Protein AF-0000000078819790 (afdb_homodimer)

Structure (mmCIF, N/CA/C/O backbone):
data_AF-0000000078819790-model_v1
#
loop_
_entity.id
_entity.type
_entity.pdbx_description
1 polymer 'Iron-sulfur flavoprotein'
#
loop_
_atom_site.group_PDB
_atom_site.id
_atom_site.type_symbol
_atom_site.label_atom_id
_atom_site.label_alt_id
_atom_site.label_comp_id
_atom_site.label_asym_id
_atom_site.label_entity_id
_atom_site.label_seq_id
_atom_site.pdbx_PDB_ins_code
_atom_site.Cartn_x
_atom_site.Cartn_y
_atom_site.Cartn_z
_atom_site.occupancy
_atom_site.B_iso_or_equiv
_atom_site.auth_seq_id
_atom_site.auth_comp_id
_atom_site.auth_asym_id
_atom_site.auth_atom_id
_atom_site.pdbx_PDB_model_num
ATOM 1 N N . MET A 1 1 ? 0.566 29.172 11.031 1 96.19 1 MET A N 1
ATOM 2 C CA . MET A 1 1 ? 0.838 27.75 10.906 1 96.19 1 MET A CA 1
ATOM 3 C C . MET A 1 1 ? 0.068 27.141 9.734 1 96.19 1 MET A C 1
ATOM 5 O O . MET A 1 1 ? -0.996 27.641 9.359 1 96.19 1 MET A O 1
ATOM 9 N N . LYS A 1 2 ? 0.633 26.219 9.031 1 98.62 2 LYS A N 1
ATOM 10 C CA . LYS A 1 2 ? 0.005 25.547 7.898 1 98.62 2 LYS A CA 1
ATOM 11 C C . LYS A 1 2 ? -0.179 24.062 8.18 1 98.62 2 LYS A C 1
ATOM 13 O O . LYS A 1 2 ? 0.754 23.375 8.617 1 98.62 2 LYS A O 1
ATOM 18 N N . VAL A 1 3 ? -1.444 23.562 7.953 1 98.88 3 VAL A N 1
ATOM 19 C CA . VAL A 1 3 ? -1.76 22.156 8.125 1 98.88 3 VAL A CA 1
ATOM 20 C C . VAL A 1 3 ? -2.404 21.609 6.855 1 98.88 3 VAL A C 1
ATOM 22 O O . VAL A 1 3 ? -3.357 22.188 6.336 1 98.88 3 VAL A O 1
ATOM 25 N N . ILE A 1 4 ? -1.903 20.516 6.371 1 98.94 4 ILE A N 1
ATOM 26 C CA . ILE A 1 4 ? -2.502 19.938 5.172 1 98.94 4 ILE A CA 1
ATOM 27 C C . ILE A 1 4 ? -3.035 18.547 5.48 1 98.94 4 ILE A C 1
ATOM 29 O O . ILE A 1 4 ? -2.535 17.859 6.383 1 98.94 4 ILE A O 1
ATOM 33 N N . GLY A 1 5 ? -4.074 18.219 4.84 1 98.81 5 GLY A N 1
ATOM 34 C CA . GLY A 1 5 ? -4.598 16.859 4.852 1 98.81 5 GLY A CA 1
ATOM 35 C C . GLY A 1 5 ? -4.27 16.078 3.59 1 98.81 5 GLY A C 1
ATOM 36 O O . GLY A 1 5 ? -4.316 16.625 2.486 1 98.81 5 GLY A O 1
ATOM 37 N N . ILE A 1 6 ? -3.871 14.906 3.719 1 98.88 6 ILE A N 1
ATOM 38 C CA . ILE A 1 6 ? -3.629 13.977 2.621 1 98.88 6 ILE A CA 1
ATOM 39 C C . ILE A 1 6 ? -4.57 12.781 2.74 1 98.88 6 ILE A C 1
ATOM 41 O O . ILE A 1 6 ? -4.438 11.969 3.658 1 98.88 6 ILE A O 1
ATOM 45 N N . VAL A 1 7 ? -5.477 12.672 1.82 1 98.81 7 VAL A N 1
ATOM 46 C CA . VAL A 1 7 ? -6.566 11.703 1.921 1 98.81 7 VAL A CA 1
ATOM 47 C C . VAL A 1 7 ? -6.367 10.594 0.896 1 98.81 7 VAL A C 1
ATOM 49 O O . VAL A 1 7 ? -6.371 10.844 -0.311 1 98.81 7 VAL A O 1
ATOM 52 N N . GLY A 1 8 ? -6.266 9.391 1.421 1 98.56 8 GLY A N 1
ATOM 53 C CA . GLY A 1 8 ? -6.051 8.227 0.572 1 98.56 8 GLY A CA 1
ATOM 54 C C . GLY A 1 8 ? -7.336 7.508 0.211 1 98.56 8 GLY A C 1
ATOM 55 O O . GLY A 1 8 ? -7.312 6.516 -0.521 1 98.56 8 GLY A O 1
ATOM 56 N N . SER A 1 9 ? -8.461 8 0.682 1 98.19 9 SER A N 1
ATOM 57 C CA . SER A 1 9 ? -9.758 7.418 0.333 1 98.19 9 SER A CA 1
ATOM 58 C C . SER A 1 9 ? -10.219 7.883 -1.046 1 98.19 9 SER A C 1
ATOM 60 O O . SER A 1 9 ? -10.133 9.07 -1.365 1 98.19 9 SER A O 1
ATOM 62 N N . PRO A 1 10 ? -10.719 6.961 -1.837 1 97.69 10 PRO A N 1
ATOM 63 C CA . PRO A 1 10 ? -11.289 7.391 -3.117 1 97.69 10 PRO A CA 1
ATOM 64 C C . PRO A 1 10 ? -12.688 7.984 -2.973 1 97.69 10 PRO A C 1
ATOM 66 O O . PRO A 1 10 ? -13.219 8.57 -3.922 1 97.69 10 PRO A O 1
ATOM 69 N N . ARG A 1 11 ? -13.305 7.781 -1.777 1 95.5 11 ARG A N 1
ATOM 70 C CA . ARG A 1 11 ? -14.641 8.32 -1.538 1 95.5 11 ARG A CA 1
ATOM 71 C C . ARG A 1 11 ? -14.57 9.766 -1.044 1 95.5 11 ARG A C 1
ATOM 73 O O . ARG A 1 11 ? -14.203 10.016 0.106 1 95.5 11 ARG A O 1
ATOM 80 N N . LYS A 1 12 ? -14.883 10.758 -1.849 1 87.31 12 LYS A N 1
ATOM 81 C CA . LYS A 1 12 ? -14.742 12.18 -1.525 1 87.31 12 LYS A CA 1
ATOM 82 C C . LYS A 1 12 ? -15.539 12.539 -0.274 1 87.31 12 LYS A C 1
ATOM 84 O O . LYS A 1 12 ? -15.086 13.328 0.555 1 87.31 12 LYS A O 1
ATOM 89 N N . ASN A 1 13 ? -16.688 11.961 -0.145 1 90.25 13 ASN A N 1
ATOM 90 C CA . ASN A 1 13 ? -17.5 12.234 1.033 1 90.25 13 ASN A CA 1
ATOM 91 C C . ASN A 1 13 ? -17.562 11.031 1.969 1 90.25 13 ASN A C 1
ATOM 93 O O . ASN A 1 13 ? -18.594 10.773 2.596 1 90.25 13 ASN A O 1
ATOM 97 N N . GLY A 1 14 ? -16.422 10.352 1.993 1 96.75 14 GLY A N 1
ATOM 98 C CA . GLY A 1 14 ? -16.359 9.148 2.807 1 96.75 14 GLY A CA 1
ATOM 99 C C . GLY A 1 14 ? -16 9.422 4.254 1 96.75 14 GLY A C 1
ATOM 100 O O . GLY A 1 14 ? -15.719 10.57 4.621 1 96.75 14 GLY A O 1
ATOM 101 N N . ASN A 1 15 ? -16.031 8.414 5.055 1 98.56 15 ASN A N 1
ATOM 102 C CA . ASN A 1 15 ? -15.805 8.5 6.492 1 98.56 15 ASN A CA 1
ATOM 103 C C . ASN A 1 15 ? -14.406 9.023 6.812 1 98.56 15 ASN A C 1
ATOM 105 O O . ASN A 1 15 ? -14.25 9.852 7.707 1 98.56 15 ASN A O 1
ATOM 109 N N . THR A 1 16 ? -13.43 8.594 6.066 1 98.62 16 THR A N 1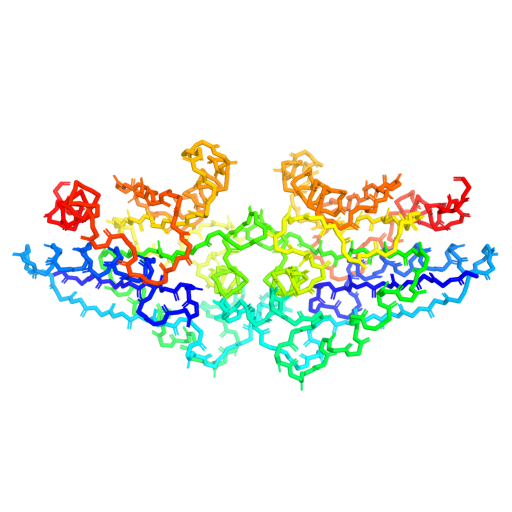
ATOM 110 C CA . THR A 1 16 ? -12.047 9.008 6.293 1 98.62 16 THR A CA 1
ATOM 111 C C . THR A 1 16 ? -11.883 10.508 6.055 1 98.62 16 THR A C 1
ATOM 113 O O . THR A 1 16 ? -11.344 11.219 6.902 1 98.62 16 THR A O 1
ATOM 116 N N . ASN A 1 17 ? -12.383 10.961 4.93 1 98.31 17 ASN A N 1
ATOM 117 C CA . ASN A 1 17 ? -12.266 12.383 4.617 1 98.31 17 ASN A CA 1
ATOM 118 C C . ASN A 1 17 ? -13.008 13.242 5.633 1 98.31 17 ASN A C 1
ATOM 120 O O . ASN A 1 17 ? -12.547 14.328 6 1 98.31 17 ASN A O 1
ATOM 124 N N . ILE A 1 18 ? -14.141 12.805 6.082 1 98.75 18 ILE A N 1
ATOM 125 C CA . ILE A 1 18 ? -14.93 13.547 7.066 1 98.75 18 ILE A CA 1
ATOM 126 C C . ILE A 1 18 ? -14.102 13.742 8.336 1 98.75 18 ILE A C 1
ATOM 128 O O . ILE A 1 18 ? -14.07 14.844 8.891 1 98.75 18 ILE A O 1
ATOM 132 N N . LEU A 1 19 ? -13.422 12.734 8.758 1 98.88 19 LEU A N 1
ATOM 133 C CA . LEU A 1 19 ? -12.594 12.836 9.953 1 98.88 19 LEU A CA 1
ATOM 134 C C . LEU A 1 19 ? -11.391 13.734 9.703 1 98.88 19 LEU A C 1
ATOM 136 O O . LEU A 1 19 ? -11.016 14.531 10.562 1 98.88 19 LEU A O 1
ATOM 140 N N . VAL A 1 20 ? -10.75 13.586 8.539 1 98.88 20 VAL A N 1
ATOM 141 C CA . VAL A 1 20 ? -9.641 14.477 8.188 1 98.88 20 VAL A CA 1
ATOM 142 C C . VAL A 1 20 ? -10.109 15.93 8.234 1 98.88 20 VAL A C 1
ATOM 144 O O . VAL A 1 20 ? -9.438 16.781 8.805 1 98.88 20 VAL A O 1
ATOM 147 N N . GLN A 1 21 ? -11.266 16.156 7.707 1 98.62 21 GLN A N 1
ATOM 148 C CA . GLN A 1 21 ? -11.82 17.516 7.684 1 98.62 21 GLN A CA 1
ATOM 149 C C . GLN A 1 21 ? -12.062 18.031 9.094 1 98.62 21 GLN A C 1
ATOM 151 O O . GLN A 1 21 ? -11.875 19.219 9.367 1 98.62 21 GLN A O 1
ATOM 156 N N . GLN A 1 22 ? -12.516 17.172 9.984 1 98.81 22 GLN A N 1
ATOM 157 C CA . GLN A 1 22 ? -12.711 17.594 11.367 1 98.81 22 GLN A CA 1
ATOM 158 C C . GLN A 1 22 ? -11.398 18.062 12 1 98.81 22 GLN A C 1
ATOM 160 O O . GLN A 1 22 ? -11.359 19.078 12.68 1 98.81 22 GLN A O 1
ATOM 165 N N . VAL A 1 23 ? -10.312 17.297 11.781 1 98.94 23 VAL A N 1
ATOM 166 C CA . VAL A 1 23 ? -9.008 17.703 12.305 1 98.94 23 VAL A CA 1
ATOM 167 C C . VAL A 1 23 ? -8.609 19.062 11.719 1 98.94 23 VAL A C 1
ATOM 169 O O . VAL A 1 23 ? -8.172 19.953 12.445 1 98.94 23 VAL A O 1
ATOM 172 N N . LEU A 1 24 ? -8.773 19.219 10.391 1 98.88 24 LEU A N 1
ATOM 173 C CA . LEU A 1 24 ? -8.391 20.453 9.719 1 98.88 24 LEU A CA 1
ATOM 174 C C . LEU A 1 24 ? -9.234 21.625 10.219 1 98.88 24 LEU A C 1
ATOM 176 O O . LEU A 1 24 ? -8.727 22.734 10.367 1 98.88 24 LEU A O 1
ATOM 180 N N . GLU A 1 25 ? -10.469 21.344 10.445 1 98.81 25 GLU A N 1
ATOM 181 C CA . GLU A 1 25 ? -11.328 22.391 10.992 1 98.81 25 GLU A CA 1
ATOM 182 C C . GLU A 1 25 ? -10.859 22.812 12.383 1 98.81 25 GLU A C 1
ATOM 184 O O . GLU A 1 25 ? -10.844 24.016 12.695 1 98.81 25 GLU A O 1
ATOM 189 N N . GLY A 1 26 ? -10.57 21.828 13.227 1 98.88 26 GLY A N 1
ATOM 190 C CA . GLY A 1 26 ? -9.984 22.172 14.516 1 98.88 26 GLY A CA 1
ATOM 191 C C . GLY A 1 26 ? -8.711 22.984 14.406 1 98.88 26 GLY A C 1
ATOM 192 O O . GLY A 1 26 ? -8.539 23.969 15.125 1 98.88 26 GLY A O 1
ATOM 193 N N . ALA A 1 27 ? -7.82 22.578 13.5 1 98.88 27 ALA A N 1
ATOM 194 C CA . ALA A 1 27 ? -6.578 23.312 13.281 1 98.88 27 ALA A CA 1
ATOM 195 C C . ALA A 1 27 ? -6.863 24.75 12.812 1 98.88 27 ALA A C 1
ATOM 197 O O . ALA A 1 27 ? -6.207 25.688 13.258 1 98.88 27 ALA A O 1
ATOM 198 N N . ALA A 1 28 ? -7.824 24.859 11.953 1 98.81 28 ALA A N 1
ATOM 199 C CA . ALA A 1 28 ? -8.211 26.172 11.453 1 98.81 28 ALA A CA 1
ATOM 200 C C . ALA A 1 28 ? -8.734 27.047 12.586 1 98.81 28 ALA A C 1
ATOM 202 O O . ALA A 1 28 ? -8.414 28.234 12.656 1 98.81 28 ALA A O 1
ATOM 203 N N . GLU A 1 29 ? -9.539 26.453 13.391 1 98.56 29 GLU A N 1
ATOM 204 C CA . GLU A 1 29 ? -10.062 27.188 14.539 1 98.56 29 GLU A CA 1
ATOM 205 C C . GLU A 1 29 ? -8.93 27.672 15.445 1 98.56 29 GLU A C 1
ATOM 207 O O . GLU A 1 29 ? -9.055 28.719 16.094 1 98.56 29 GLU A O 1
ATOM 212 N N . ALA A 1 30 ? -7.875 26.969 15.461 1 98.44 30 ALA A N 1
ATOM 213 C CA . ALA A 1 30 ? -6.719 27.328 16.266 1 98.44 30 ALA A CA 1
ATOM 214 C C . ALA A 1 30 ? -5.82 28.328 15.531 1 98.44 30 ALA A C 1
ATOM 216 O O . ALA A 1 30 ? -4.766 28.703 16.031 1 98.44 30 ALA A O 1
ATOM 217 N N . GLY A 1 31 ? -6.176 28.625 14.297 1 98.38 31 GLY A N 1
ATOM 218 C CA . GLY A 1 31 ? -5.492 29.719 13.617 1 98.38 31 GLY A CA 1
ATOM 219 C C . GLY A 1 31 ? -4.645 29.25 12.445 1 98.38 31 GLY A C 1
ATOM 220 O O . GLY A 1 31 ? -3.943 30.047 11.828 1 98.38 31 GLY A O 1
ATOM 221 N N . ALA A 1 32 ? -4.691 27.984 12.086 1 98.69 32 ALA A N 1
ATOM 222 C CA . ALA A 1 32 ? -3.861 27.453 11.008 1 98.69 32 ALA A CA 1
ATOM 223 C C . ALA A 1 32 ? -4.535 27.656 9.648 1 98.69 32 ALA A C 1
ATOM 225 O O . ALA A 1 32 ? -5.762 27.594 9.547 1 98.69 32 ALA A O 1
ATOM 226 N N . GLU A 1 33 ? -3.799 27.922 8.625 1 98.75 33 GLU A N 1
ATOM 227 C CA . GLU A 1 33 ? -4.254 27.719 7.254 1 98.75 33 GLU A CA 1
ATOM 228 C C . GLU A 1 33 ? -4.277 26.25 6.883 1 98.75 33 GLU A C 1
ATOM 230 O O . GLU A 1 33 ? -3.357 25.5 7.23 1 98.75 33 GLU A O 1
ATOM 235 N N . THR A 1 34 ? -5.32 25.859 6.227 1 98.81 34 THR A N 1
ATOM 236 C CA . THR A 1 34 ? -5.438 24.438 5.949 1 98.81 34 THR A CA 1
ATOM 237 C C . THR A 1 34 ? -5.684 24.188 4.465 1 98.81 34 THR A C 1
ATOM 239 O O . THR A 1 34 ? -6.188 25.062 3.762 1 98.81 34 THR A O 1
ATOM 242 N N . ARG A 1 35 ? -5.301 23.016 3.953 1 98.31 35 ARG A N 1
ATOM 243 C CA . ARG A 1 35 ? -5.543 22.562 2.588 1 98.31 35 ARG A CA 1
ATOM 244 C C . ARG A 1 35 ? -5.605 21.047 2.525 1 98.31 35 ARG A C 1
ATOM 246 O O . ARG A 1 35 ? -4.84 20.359 3.201 1 98.31 35 ARG A O 1
ATOM 253 N N . ASN A 1 36 ? -6.488 20.594 1.669 1 97 36 ASN A N 1
ATOM 254 C CA . ASN A 1 36 ? -6.652 19.156 1.497 1 97 36 ASN A CA 1
ATOM 255 C C . ASN A 1 36 ? -6.129 18.688 0.141 1 97 36 ASN A C 1
ATOM 257 O O . ASN A 1 36 ? -6.324 19.375 -0.87 1 97 36 ASN A O 1
ATOM 261 N N . PHE A 1 37 ? -5.516 17.547 0.157 1 98.44 37 PHE A N 1
ATOM 262 C CA . PHE A 1 37 ? -5.121 16.844 -1.059 1 98.44 37 PHE A CA 1
ATOM 263 C C . PHE A 1 37 ? -5.785 15.477 -1.134 1 98.44 37 PHE A C 1
ATOM 265 O O . PHE A 1 37 ? -5.723 14.695 -0.181 1 98.44 37 PHE A O 1
ATOM 272 N N . PHE A 1 38 ? -6.438 15.227 -2.225 1 98.56 38 PHE A N 1
ATOM 273 C CA . PHE A 1 38 ? -7.074 13.938 -2.469 1 98.56 38 PHE A CA 1
ATOM 274 C C . PHE A 1 38 ? -6.254 13.109 -3.449 1 98.56 38 PHE A C 1
ATOM 276 O O . PHE A 1 38 ? -6.258 13.375 -4.652 1 98.56 38 PHE A O 1
ATOM 283 N N . LEU A 1 39 ? -5.641 12.07 -2.951 1 98.62 39 LEU A N 1
ATOM 284 C CA . LEU A 1 39 ? -4.691 11.297 -3.746 1 98.62 39 LEU A CA 1
ATOM 285 C C . LEU A 1 39 ? -5.379 10.672 -4.953 1 98.62 39 LEU A C 1
ATOM 287 O O . LEU A 1 39 ? -4.801 10.617 -6.043 1 98.62 39 LEU A O 1
ATOM 291 N N . ASN A 1 40 ? -6.59 10.242 -4.77 1 98.44 40 ASN A N 1
ATOM 292 C CA . ASN A 1 40 ? -7.297 9.531 -5.832 1 98.44 40 ASN A CA 1
ATOM 293 C C . ASN A 1 40 ? -7.598 10.453 -7.012 1 98.44 40 ASN A C 1
ATOM 295 O O . ASN A 1 40 ? -7.895 9.984 -8.109 1 98.44 40 ASN A O 1
ATOM 299 N N . GLU A 1 41 ? -7.566 11.773 -6.82 1 97.88 41 GLU A N 1
ATOM 300 C CA . GLU A 1 41 ? -7.875 12.742 -7.863 1 97.88 41 GLU A CA 1
ATOM 301 C C . GLU A 1 41 ? -6.605 13.25 -8.539 1 97.88 41 GLU A C 1
ATOM 303 O O . GLU A 1 41 ? -6.672 14.008 -9.508 1 97.88 41 GLU A O 1
ATOM 308 N N . MET A 1 42 ? -5.504 12.82 -8.039 1 97.94 42 MET A N 1
ATOM 309 C CA . MET A 1 42 ? -4.215 13.281 -8.547 1 97.94 42 MET A CA 1
ATOM 310 C C . MET A 1 42 ? -3.664 12.305 -9.586 1 97.94 42 MET A C 1
ATOM 312 O O . MET A 1 42 ? -3.967 11.109 -9.547 1 97.94 42 MET A O 1
ATOM 316 N N . ASP A 1 43 ? -2.938 12.875 -10.484 1 97.56 43 ASP A N 1
ATOM 317 C CA . ASP A 1 43 ? -2.223 12.055 -11.461 1 97.56 43 ASP A CA 1
ATOM 318 C C . ASP A 1 43 ? -0.768 11.852 -11.039 1 97.56 43 ASP A C 1
ATOM 320 O O . ASP A 1 43 ? 0.04 12.781 -11.102 1 97.56 43 ASP A O 1
ATOM 324 N N . TYR A 1 44 ? -0.409 10.617 -10.648 1 98 44 TYR A N 1
ATOM 325 C CA . TYR A 1 44 ? 0.948 10.312 -10.211 1 98 44 TYR A CA 1
ATOM 326 C C . TYR A 1 44 ? 1.244 8.828 -10.344 1 98 44 TYR A C 1
ATOM 328 O O . TYR A 1 44 ? 0.33 8 -10.305 1 98 44 TYR A O 1
ATOM 336 N N . LYS A 1 45 ? 2.445 8.445 -10.531 1 96.94 45 LYS A N 1
ATOM 337 C CA . LYS A 1 45 ? 2.92 7.066 -10.594 1 96.94 45 LYS A CA 1
ATOM 338 C C . LYS A 1 45 ? 3.586 6.652 -9.289 1 96.94 45 LYS A C 1
ATOM 340 O O . LYS A 1 45 ? 3.979 7.508 -8.492 1 96.94 45 LYS A O 1
ATOM 345 N N . GLY A 1 46 ? 3.627 5.359 -9.039 1 97.69 46 GLY A N 1
ATOM 346 C CA . GLY A 1 46 ? 4.379 4.859 -7.902 1 97.69 46 GLY A CA 1
ATOM 347 C C . GLY A 1 46 ? 5.875 5.051 -8.047 1 97.69 46 GLY A C 1
ATOM 348 O O . GLY A 1 46 ? 6.363 5.406 -9.117 1 97.69 46 GLY A O 1
ATOM 349 N N . CYS A 1 47 ? 6.551 4.863 -7.012 1 98.25 47 CYS A N 1
ATOM 350 C CA . CYS A 1 47 ? 8.008 4.93 -7.023 1 98.25 47 CYS A CA 1
ATOM 351 C C . CYS A 1 47 ? 8.594 3.982 -8.07 1 98.25 47 CYS A C 1
ATOM 353 O O . CYS A 1 47 ? 8.141 2.844 -8.195 1 98.25 47 CYS A O 1
ATOM 355 N N . GLN A 1 48 ? 9.617 4.484 -8.766 1 97.75 48 GLN A N 1
ATOM 356 C CA . GLN A 1 48 ? 10.188 3.713 -9.867 1 97.75 48 GLN A CA 1
ATOM 357 C C . GLN A 1 48 ? 11.492 3.037 -9.445 1 97.75 48 GLN A C 1
ATOM 359 O O . GLN A 1 48 ? 12.164 2.418 -10.266 1 97.75 48 GLN A O 1
ATOM 364 N N . GLY A 1 49 ? 11.859 3.195 -8.172 1 96.25 49 GLY A N 1
ATOM 365 C CA . GLY A 1 49 ? 13.031 2.539 -7.629 1 96.25 49 GLY A CA 1
ATOM 366 C C . GLY A 1 49 ? 14.32 2.943 -8.32 1 96.25 49 GLY A C 1
ATOM 367 O O . GLY A 1 49 ? 15.266 2.154 -8.398 1 96.25 49 GLY A O 1
ATOM 368 N N . CYS A 1 50 ? 14.445 4.168 -8.852 1 95.69 50 CYS A N 1
ATOM 369 C CA . CYS A 1 50 ? 15.578 4.562 -9.68 1 95.69 50 CYS A CA 1
ATOM 370 C C . CYS A 1 50 ? 16.672 5.207 -8.844 1 95.69 50 CYS A C 1
ATOM 372 O O . CYS A 1 50 ? 17.781 5.43 -9.328 1 95.69 50 CYS A O 1
ATOM 374 N N . ASN A 1 51 ? 16.375 5.633 -7.672 1 95.31 51 ASN A N 1
ATOM 375 C CA . ASN A 1 51 ? 17.297 6.203 -6.695 1 95.31 51 ASN A CA 1
ATOM 376 C C . ASN A 1 51 ? 17.812 7.57 -7.141 1 95.31 51 ASN A C 1
ATOM 378 O O . ASN A 1 51 ? 18.812 8.07 -6.609 1 95.31 51 ASN A O 1
ATOM 382 N N . TYR A 1 52 ? 17.203 8.141 -8.156 1 97.25 52 TYR A N 1
ATOM 383 C CA . TYR A 1 52 ? 17.562 9.5 -8.562 1 97.25 52 TYR A CA 1
ATOM 384 C C . TYR A 1 52 ? 17.594 10.43 -7.355 1 97.25 52 TYR A C 1
ATOM 386 O O . TYR A 1 52 ? 18.516 11.242 -7.223 1 97.25 52 TYR A O 1
ATOM 394 N N . CYS A 1 53 ? 16.719 10.242 -6.434 1 97.06 53 CYS A N 1
ATOM 395 C CA . CYS A 1 53 ? 16.516 11.148 -5.305 1 97.06 53 CYS A CA 1
ATOM 396 C C . CYS A 1 53 ? 17.609 10.953 -4.258 1 97.06 53 CYS A C 1
ATOM 398 O O . CYS A 1 53 ? 17.688 11.711 -3.289 1 97.06 53 CYS A O 1
ATOM 400 N N . LYS A 1 54 ? 18.391 9.945 -4.414 1 95.88 54 LYS A N 1
ATOM 401 C CA . LYS A 1 54 ? 19.516 9.758 -3.504 1 95.88 54 LYS A CA 1
ATOM 402 C C . LYS A 1 54 ? 20.719 10.602 -3.939 1 95.88 54 LYS A C 1
ATOM 404 O O . LYS A 1 54 ? 21.578 10.938 -3.123 1 95.88 54 LYS A O 1
ATOM 409 N N . ALA A 1 55 ? 20.75 10.93 -5.195 1 95.62 55 ALA A N 1
ATOM 410 C CA . ALA A 1 55 ? 21.812 11.781 -5.73 1 95.62 55 ALA A CA 1
ATOM 411 C C . ALA A 1 55 ? 21.312 13.203 -5.945 1 95.62 55 ALA A C 1
ATOM 413 O O . ALA A 1 55 ? 22.109 14.117 -6.152 1 95.62 55 ALA A O 1
ATOM 414 N N . ASN A 1 56 ? 19.953 13.297 -5.934 1 95 56 ASN A N 1
ATOM 415 C CA . ASN A 1 56 ? 19.297 14.586 -6.09 1 95 56 ASN A CA 1
ATOM 416 C C . ASN A 1 56 ? 18.266 14.82 -4.984 1 95 56 ASN A C 1
ATOM 418 O O . ASN A 1 56 ? 17.672 13.875 -4.461 1 95 56 ASN A O 1
ATOM 422 N N . ASP A 1 57 ? 18.016 15.984 -4.586 1 91.75 57 ASP A N 1
ATOM 423 C CA . ASP A 1 57 ? 17.172 16.266 -3.418 1 91.75 57 ASP A CA 1
ATOM 424 C C . ASP A 1 57 ? 15.703 16.312 -3.795 1 91.75 57 ASP A C 1
ATOM 426 O O . ASP A 1 57 ? 14.922 17.031 -3.168 1 91.75 57 ASP A O 1
ATOM 430 N N . LYS A 1 58 ? 15.398 15.609 -4.914 1 94.44 58 LYS A N 1
ATOM 431 C CA . LYS A 1 58 ? 14.008 15.523 -5.34 1 94.44 58 LYS A CA 1
ATOM 432 C C . LYS A 1 58 ? 13.758 14.281 -6.188 1 94.44 58 LYS A C 1
ATOM 434 O O . LYS A 1 58 ? 14.703 13.672 -6.691 1 94.44 58 LYS A O 1
ATOM 439 N N . CYS A 1 59 ? 12.531 13.922 -6.297 1 97.38 59 CYS A N 1
ATOM 440 C CA . CYS A 1 59 ? 12.148 12.836 -7.191 1 97.38 59 CYS A CA 1
ATOM 441 C C . CYS A 1 59 ? 12.312 13.242 -8.648 1 97.38 59 CYS A C 1
ATOM 443 O O . CYS A 1 59 ? 12.078 14.398 -9.008 1 97.38 59 CYS A O 1
ATOM 445 N N . LYS A 1 60 ? 12.648 12.281 -9.477 1 96.75 60 LYS A N 1
ATOM 446 C CA . LYS A 1 60 ? 12.812 12.516 -10.906 1 96.75 60 LYS A CA 1
ATOM 447 C C . LYS A 1 60 ? 11.469 12.781 -11.578 1 96.75 60 LYS A C 1
ATOM 449 O O . LYS A 1 60 ? 11.398 13.539 -12.547 1 96.75 60 LYS A O 1
ATOM 454 N N . LEU A 1 61 ? 10.422 12.125 -11.047 1 97.62 61 LEU A N 1
ATOM 455 C CA . LEU A 1 61 ? 9.094 12.242 -11.648 1 97.62 61 LEU A CA 1
ATOM 456 C C . LEU A 1 61 ? 8.5 13.617 -11.391 1 97.62 61 LEU A C 1
ATOM 458 O O . LEU A 1 61 ? 8.57 14.133 -10.273 1 97.62 61 LEU A O 1
ATOM 462 N N . GLU A 1 62 ? 7.98 14.188 -12.422 1 96.5 62 GLU A N 1
ATOM 463 C CA . GLU A 1 62 ? 7.32 15.484 -12.336 1 96.5 62 GLU A CA 1
ATOM 464 C C . GLU A 1 62 ? 5.809 15.352 -12.516 1 96.5 62 GLU A C 1
ATOM 466 O O . GLU A 1 62 ? 5.262 15.773 -13.531 1 96.5 62 GLU A O 1
ATOM 471 N N . ASP A 1 63 ? 5.168 14.812 -11.594 1 98.06 63 ASP A N 1
ATOM 472 C CA . ASP A 1 63 ? 3.715 14.656 -11.609 1 98.06 63 ASP A CA 1
ATOM 473 C C . ASP A 1 63 ? 3.061 15.422 -10.469 1 98.06 63 ASP A C 1
ATOM 475 O O . ASP A 1 63 ? 3.682 16.312 -9.875 1 98.06 63 ASP A O 1
ATOM 479 N N . ASP A 1 64 ? 1.819 15.172 -10.148 1 98.44 64 ASP A N 1
ATOM 480 C CA . ASP A 1 64 ? 1.04 15.984 -9.219 1 98.44 64 ASP A CA 1
ATOM 481 C C . ASP A 1 64 ? 1.615 15.906 -7.805 1 98.44 64 ASP A C 1
ATOM 483 O O . ASP A 1 64 ? 1.319 16.75 -6.961 1 98.44 64 ASP A O 1
ATOM 487 N N . LEU A 1 65 ? 2.455 14.938 -7.523 1 98.56 65 LEU A N 1
ATOM 488 C CA . LEU A 1 65 ? 3.002 14.812 -6.18 1 98.56 65 LEU A CA 1
ATOM 489 C C . LEU A 1 65 ? 4.062 15.883 -5.926 1 98.56 65 LEU A C 1
ATOM 491 O O . LEU A 1 65 ? 4.406 16.156 -4.773 1 98.56 65 LEU A O 1
ATOM 495 N N . ALA A 1 66 ? 4.629 16.422 -7.02 1 97.56 66 ALA A N 1
ATOM 496 C CA . ALA A 1 66 ? 5.629 17.469 -6.848 1 97.56 66 ALA A CA 1
ATOM 497 C C . ALA A 1 66 ? 5.078 18.625 -6.016 1 97.56 66 ALA A C 1
ATOM 499 O O . ALA A 1 66 ? 5.699 19.047 -5.035 1 97.56 66 ALA A O 1
ATOM 500 N N . GLU A 1 67 ? 3.92 19.031 -6.414 1 97.81 67 GLU A N 1
ATOM 501 C CA . GLU A 1 67 ? 3.289 20.094 -5.652 1 97.81 67 GLU A CA 1
ATOM 502 C C . GLU A 1 67 ? 2.975 19.656 -4.227 1 97.81 67 GLU A C 1
ATOM 504 O O . GLU A 1 67 ? 3.158 20.406 -3.275 1 97.81 67 GLU A O 1
ATOM 509 N N . LEU A 1 68 ? 2.455 18.5 -4.07 1 98.56 68 LEU A N 1
ATOM 510 C CA . LEU A 1 68 ? 2.123 18 -2.744 1 98.56 68 LEU A CA 1
ATOM 511 C C . LEU A 1 68 ? 3.363 17.938 -1.857 1 98.56 68 LEU A C 1
ATOM 513 O O . LEU A 1 68 ? 3.299 18.266 -0.671 1 98.56 68 LEU A O 1
ATOM 517 N N . PHE A 1 69 ? 4.48 17.531 -2.408 1 98.25 69 PHE A N 1
ATOM 518 C CA . PHE A 1 69 ? 5.711 17.469 -1.631 1 98.25 69 PHE A CA 1
ATOM 519 C C . PHE A 1 69 ? 6.148 18.859 -1.196 1 98.25 69 PHE A C 1
ATOM 521 O O . PHE A 1 69 ? 6.59 19.047 -0.061 1 98.25 69 PHE A O 1
ATOM 528 N N . ASP A 1 70 ? 6.012 19.844 -2.104 1 97.94 70 ASP A N 1
ATOM 529 C CA . ASP A 1 70 ? 6.316 21.219 -1.728 1 97.94 70 ASP A CA 1
ATOM 530 C C . ASP A 1 70 ? 5.449 21.672 -0.552 1 97.94 70 ASP A C 1
ATOM 532 O O . ASP A 1 70 ? 5.953 22.266 0.403 1 97.94 70 ASP A O 1
ATOM 536 N N . GLU A 1 71 ? 4.191 21.328 -0.618 1 98.5 71 GLU A N 1
ATOM 537 C CA . GLU A 1 71 ? 3.26 21.719 0.439 1 98.5 71 GLU A CA 1
ATOM 538 C C . GLU A 1 71 ? 3.562 20.969 1.736 1 98.5 71 GLU A C 1
ATOM 540 O O . GLU A 1 71 ? 3.479 21.547 2.822 1 98.5 71 GLU A O 1
ATOM 545 N N . LEU A 1 72 ? 3.898 19.75 1.625 1 98.56 72 LEU A N 1
ATOM 546 C CA . LEU A 1 72 ? 4.246 18.938 2.791 1 98.56 72 LEU A CA 1
ATOM 547 C C . LEU A 1 72 ? 5.477 19.5 3.496 1 98.56 72 LEU A C 1
ATOM 549 O O . LEU A 1 72 ? 5.484 19.641 4.723 1 98.56 72 LEU A O 1
ATOM 553 N N . LEU A 1 73 ? 6.438 19.875 2.711 1 98.06 73 LEU A N 1
ATOM 554 C CA . LEU A 1 73 ? 7.672 20.422 3.27 1 98.06 73 LEU A CA 1
ATOM 555 C C . LEU A 1 73 ? 7.418 21.781 3.918 1 98.06 73 LEU A C 1
ATOM 557 O O . LEU A 1 73 ? 8.07 22.125 4.91 1 98.06 73 LEU A O 1
ATOM 561 N N . ALA A 1 74 ? 6.469 22.5 3.402 1 98.31 74 ALA A N 1
ATOM 562 C CA . ALA A 1 74 ? 6.176 23.844 3.898 1 98.31 74 ALA A CA 1
ATOM 563 C C . ALA A 1 74 ? 5.23 23.797 5.094 1 98.31 74 ALA A C 1
ATOM 565 O O . ALA A 1 74 ? 5.133 24.75 5.859 1 98.31 74 ALA A O 1
ATOM 566 N N . ALA A 1 75 ? 4.496 22.734 5.281 1 98.75 75 ALA A N 1
ATOM 567 C CA . ALA A 1 75 ? 3.477 22.625 6.324 1 98.75 75 ALA A CA 1
ATOM 568 C C . ALA A 1 75 ? 4.113 22.422 7.695 1 98.75 75 ALA A C 1
ATOM 570 O O . ALA A 1 75 ? 5.23 21.922 7.801 1 98.75 75 ALA A O 1
ATOM 571 N N . ASP A 1 76 ? 3.365 22.844 8.727 1 98.75 76 ASP A N 1
ATOM 572 C CA . ASP A 1 76 ? 3.746 22.609 10.117 1 98.75 76 ASP A CA 1
ATOM 573 C C . ASP A 1 76 ? 3.096 21.328 10.648 1 98.75 76 ASP A C 1
ATOM 575 O O . ASP A 1 76 ? 3.619 20.703 11.57 1 98.75 76 ASP A O 1
ATOM 579 N N . GLY A 1 77 ? 1.969 21 10.125 1 98.81 77 GLY A N 1
ATOM 580 C CA . GLY A 1 77 ? 1.228 19.797 10.477 1 98.81 77 GLY A CA 1
ATOM 581 C C . GLY A 1 77 ? 0.673 19.062 9.266 1 98.81 77 GLY A C 1
ATOM 582 O O . GLY A 1 77 ? 0.337 19.688 8.258 1 98.81 77 GLY A O 1
ATOM 583 N N . VAL A 1 78 ? 0.591 17.812 9.383 1 98.94 78 VAL A N 1
ATOM 584 C CA . VAL A 1 78 ? 0.051 16.984 8.305 1 98.94 78 VAL A CA 1
ATOM 585 C C . VAL A 1 78 ? -0.919 15.961 8.883 1 98.94 78 VAL A C 1
ATOM 587 O O . VAL A 1 78 ? -0.616 15.305 9.875 1 98.94 78 VAL A O 1
ATOM 590 N N . VAL A 1 79 ? -2.072 15.844 8.32 1 98.94 79 VAL A N 1
ATOM 591 C CA . VAL A 1 79 ? -3.041 14.797 8.633 1 98.94 79 VAL A CA 1
ATOM 592 C C . VAL A 1 79 ? -3.059 13.758 7.52 1 98.94 79 VAL A C 1
ATOM 594 O O . VAL A 1 79 ? -3.354 14.078 6.367 1 98.94 79 VAL A O 1
ATOM 597 N N . PHE A 1 80 ? -2.701 12.562 7.828 1 98.88 80 PHE A N 1
ATOM 598 C CA . PHE A 1 80 ? -2.766 11.438 6.902 1 98.88 80 PHE A CA 1
ATOM 599 C C . PHE A 1 80 ? -4.031 10.617 7.133 1 98.88 80 PHE A C 1
ATOM 601 O O . PHE A 1 80 ? -4.246 10.102 8.227 1 98.88 80 PHE A O 1
ATOM 608 N N . GLY A 1 81 ? -4.855 10.539 6.148 1 98.75 81 GLY A N 1
ATOM 609 C CA . GLY A 1 81 ? -6.09 9.781 6.281 1 98.75 81 GLY A CA 1
ATOM 610 C C . GLY A 1 81 ? -6.234 8.688 5.234 1 98.75 81 GLY A C 1
ATOM 611 O O . GLY A 1 81 ? -6.18 8.961 4.035 1 98.75 81 GLY A O 1
ATOM 612 N N . SER A 1 82 ? -6.469 7.508 5.676 1 98.69 82 SER A N 1
ATOM 613 C CA . SER A 1 82 ? -6.715 6.395 4.766 1 98.69 82 SER A CA 1
ATOM 614 C C . SER A 1 82 ? -7.656 5.367 5.391 1 98.69 82 SER A C 1
ATOM 616 O O . SER A 1 82 ? -7.539 5.055 6.574 1 98.69 82 SER A O 1
ATOM 618 N N . PRO A 1 83 ? -8.641 4.848 4.637 1 98.31 83 PRO A N 1
ATOM 619 C CA . PRO A 1 83 ? -9.344 3.652 5.105 1 98.31 83 PRO A CA 1
ATOM 620 C C . PRO A 1 83 ? -8.492 2.391 5.012 1 98.31 83 PRO A C 1
ATOM 622 O O . PRO A 1 83 ? -7.402 2.416 4.426 1 98.31 83 PRO A O 1
ATOM 625 N N . ILE A 1 84 ? -8.945 1.364 5.664 1 97.19 84 ILE A N 1
ATOM 626 C CA . ILE A 1 84 ? -8.367 0.036 5.508 1 97.19 84 ILE A CA 1
ATOM 627 C C . ILE A 1 84 ? -9.047 -0.696 4.359 1 97.19 84 ILE A C 1
ATOM 629 O O . ILE A 1 84 ? -10.25 -0.952 4.406 1 97.19 84 ILE A O 1
ATOM 633 N N . TYR A 1 85 ? -8.352 -0.919 3.316 1 95.81 85 TYR A N 1
ATOM 634 C CA . TYR A 1 85 ? -8.758 -1.739 2.182 1 95.81 85 TYR A CA 1
ATOM 635 C C . TYR A 1 85 ? -7.949 -3.025 2.117 1 95.81 85 TYR A C 1
ATOM 637 O O . TYR A 1 85 ? -6.719 -2.986 2.021 1 95.81 85 TYR A O 1
ATOM 645 N N . PHE A 1 86 ? -8.68 -4.125 2.213 1 93.25 86 PHE A N 1
ATOM 646 C CA . PHE A 1 86 ? -8.062 -5.441 2.102 1 93.25 86 PHE A CA 1
ATOM 647 C C . PHE A 1 86 ? -6.945 -5.605 3.127 1 93.25 86 PHE A C 1
ATOM 649 O O . PHE A 1 86 ? -5.871 -6.113 2.803 1 93.25 86 PHE A O 1
ATOM 656 N N . GLY A 1 87 ? -7.199 -4.961 4.297 1 92.75 87 GLY A N 1
ATOM 657 C CA . GLY A 1 87 ? -6.383 -5.211 5.473 1 92.75 87 GLY A CA 1
ATOM 658 C C . GLY A 1 87 ? -5.27 -4.195 5.656 1 92.75 87 GLY A C 1
ATOM 659 O O . GLY A 1 87 ? -4.496 -4.281 6.609 1 92.75 87 GLY A O 1
ATOM 660 N N . GLN A 1 88 ? -5.098 -3.26 4.793 1 95.25 88 GLN A N 1
ATOM 661 C CA . GLN A 1 88 ? -4.051 -2.246 4.863 1 95.25 88 GLN A CA 1
ATOM 662 C C . GLN A 1 88 ? -4.574 -0.884 4.414 1 95.25 88 GLN A C 1
ATOM 664 O O . GLN A 1 88 ? -5.68 -0.784 3.873 1 95.25 88 GLN A O 1
ATOM 669 N N . PHE A 1 89 ? -3.779 0.16 4.656 1 97 89 PHE A N 1
ATOM 670 C CA . PHE A 1 89 ? -4.121 1.437 4.039 1 97 89 PHE A CA 1
ATOM 671 C C . PHE A 1 89 ? -4.203 1.301 2.525 1 97 89 PHE A C 1
ATOM 673 O O . PHE A 1 89 ? -3.625 0.378 1.946 1 97 89 PHE A O 1
ATOM 680 N N . THR A 1 90 ? -4.898 2.217 1.93 1 98.31 90 THR A N 1
ATOM 681 C CA . THR A 1 90 ? -5.223 2.07 0.515 1 98.31 90 THR A CA 1
ATOM 682 C C . THR A 1 90 ? -3.957 2.105 -0.337 1 98.31 90 THR A C 1
ATOM 684 O O . THR A 1 90 ? -2.967 2.734 0.04 1 98.31 90 THR A O 1
ATOM 687 N N . GLY A 1 91 ? -4.078 1.445 -1.449 1 98.31 91 GLY A N 1
ATOM 688 C CA . GLY A 1 91 ? -2.998 1.534 -2.42 1 98.31 91 GLY A CA 1
ATOM 689 C C . GLY A 1 91 ? -2.668 2.961 -2.814 1 98.31 91 GLY A C 1
ATOM 690 O O . GLY A 1 91 ? -1.507 3.287 -3.074 1 98.31 91 GLY A O 1
ATOM 691 N N . GLN A 1 92 ? -3.662 3.832 -2.885 1 98.5 92 GLN A N 1
ATOM 692 C CA . GLN A 1 92 ? -3.451 5.246 -3.176 1 98.5 92 GLN A CA 1
ATOM 693 C C . GLN A 1 92 ? -2.502 5.879 -2.162 1 98.5 92 GLN A C 1
ATOM 695 O O . GLN A 1 92 ? -1.56 6.578 -2.539 1 98.5 92 GLN A O 1
ATOM 700 N N . MET A 1 93 ? -2.734 5.594 -0.91 1 98.5 93 MET A N 1
ATOM 701 C CA . MET A 1 93 ? -1.877 6.125 0.147 1 98.5 93 MET A CA 1
ATOM 702 C C . MET A 1 93 ? -0.484 5.508 0.079 1 98.5 93 MET A C 1
ATOM 704 O O . MET A 1 93 ? 0.519 6.207 0.229 1 98.5 93 MET A O 1
ATOM 708 N N . ARG A 1 94 ? -0.442 4.207 -0.161 1 98 94 ARG A N 1
ATOM 709 C CA . ARG A 1 94 ? 0.842 3.514 -0.197 1 98 94 ARG A CA 1
ATOM 710 C C . ARG A 1 94 ? 1.705 4.02 -1.348 1 98 94 ARG A C 1
ATOM 712 O O . ARG A 1 94 ? 2.918 4.188 -1.194 1 98 94 ARG A O 1
ATOM 719 N N . LEU A 1 95 ? 1.109 4.246 -2.525 1 98.31 95 LEU A N 1
ATOM 720 C CA . LEU A 1 95 ? 1.828 4.805 -3.664 1 98.31 95 LEU A CA 1
ATOM 721 C C . LEU A 1 95 ? 2.494 6.125 -3.289 1 98.31 95 LEU A C 1
ATOM 723 O O . LEU A 1 95 ? 3.668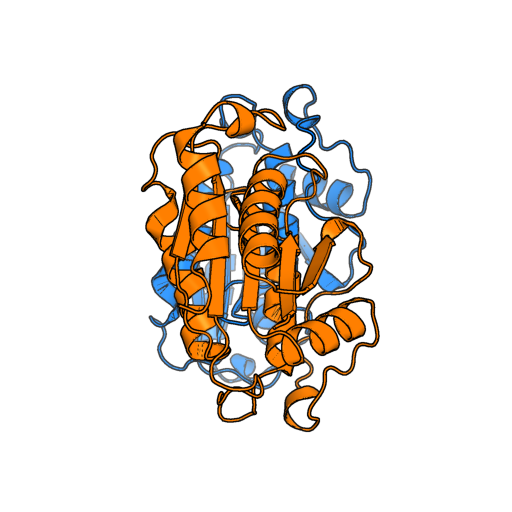 6.344 -3.598 1 98.31 95 LEU A O 1
ATOM 727 N N . PHE A 1 96 ? 1.762 6.941 -2.598 1 98.62 96 PHE A N 1
ATOM 728 C CA . PHE A 1 96 ? 2.262 8.234 -2.137 1 98.62 96 PHE A CA 1
ATOM 729 C C . PHE A 1 96 ? 3.416 8.047 -1.158 1 98.62 96 PHE A C 1
ATOM 731 O O . PHE A 1 96 ? 4.465 8.68 -1.299 1 98.62 96 PHE A O 1
ATOM 738 N N . LEU A 1 97 ? 3.221 7.188 -0.207 1 97.81 97 LEU A N 1
ATOM 739 C CA . LEU A 1 97 ? 4.223 6.973 0.831 1 97.81 97 LEU A CA 1
ATOM 740 C C . LEU A 1 97 ? 5.531 6.469 0.229 1 97.81 97 LEU A C 1
ATOM 742 O O . LEU A 1 97 ? 6.613 6.906 0.627 1 97.81 97 LEU A O 1
ATOM 746 N N . ASP A 1 98 ? 5.41 5.57 -0.713 1 97.69 98 ASP A N 1
ATOM 747 C CA . ASP A 1 98 ? 6.621 5.102 -1.386 1 97.69 98 ASP A CA 1
ATOM 748 C C . ASP A 1 98 ? 7.398 6.27 -1.99 1 97.69 98 ASP A C 1
ATOM 750 O O . ASP A 1 98 ? 8.633 6.285 -1.95 1 97.69 98 ASP A O 1
ATOM 754 N N . ARG A 1 99 ? 6.684 7.215 -2.523 1 97.88 99 ARG A N 1
ATOM 755 C CA . ARG A 1 99 ? 7.285 8.367 -3.184 1 97.88 99 ARG A CA 1
ATOM 756 C C . ARG A 1 99 ? 7.934 9.305 -2.168 1 97.88 99 ARG A C 1
ATOM 758 O O . ARG A 1 99 ? 8.773 10.133 -2.527 1 97.88 99 ARG A O 1
ATOM 765 N N . CYS A 1 100 ? 7.566 9.211 -0.922 1 97.5 100 CYS A N 1
ATOM 766 C CA . CYS A 1 100 ? 8.18 10.008 0.133 1 97.5 100 CYS A CA 1
ATOM 767 C C . CYS A 1 100 ? 9.633 9.609 0.341 1 97.5 100 CYS A C 1
ATOM 769 O O . CYS A 1 100 ? 10.391 10.32 1.015 1 97.5 100 CYS A O 1
ATOM 771 N N . TYR A 1 101 ? 10.008 8.477 -0.249 1 96.69 101 TYR A N 1
ATOM 772 C CA . TYR A 1 101 ? 11.422 8.117 -0.232 1 96.69 101 TYR A CA 1
ATOM 773 C C . TYR A 1 101 ? 12.281 9.25 -0.775 1 96.69 101 TYR A C 1
ATOM 775 O O . TYR A 1 101 ? 13.445 9.391 -0.389 1 96.69 101 TYR A O 1
ATOM 783 N N . SER A 1 102 ? 11.727 10.102 -1.612 1 97.25 102 SER A N 1
ATOM 784 C CA . SER A 1 102 ? 12.453 11.227 -2.188 1 97.25 102 SER A CA 1
ATOM 785 C C . SER A 1 102 ? 12.703 12.312 -1.145 1 97.25 102 SER A C 1
ATOM 787 O O . SER A 1 102 ? 13.484 13.234 -1.375 1 97.25 102 SER A O 1
ATOM 789 N N . LEU A 1 103 ? 12.086 12.188 0.007 1 96.88 103 LEU A N 1
ATOM 790 C CA . LEU A 1 103 ? 12.242 13.164 1.075 1 96.88 103 LEU A CA 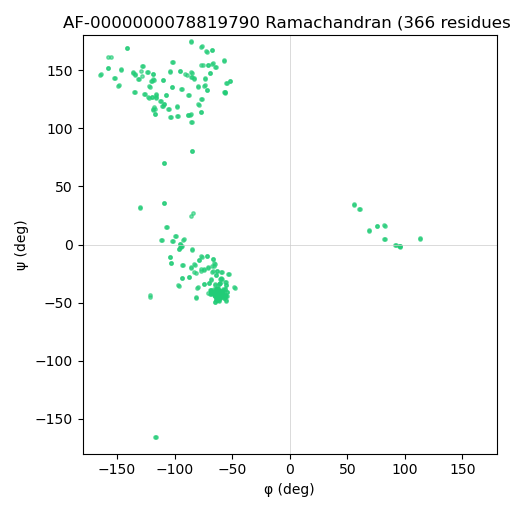1
ATOM 791 C C . LEU A 1 103 ? 13.25 12.688 2.111 1 96.88 103 LEU A C 1
ATOM 793 O O . LEU A 1 103 ? 13.375 13.281 3.186 1 96.88 103 LEU A O 1
ATOM 797 N N . ILE A 1 104 ? 13.898 11.617 1.819 1 95.56 104 ILE A N 1
ATOM 798 C CA . ILE A 1 104 ? 14.867 11 2.715 1 95.56 104 ILE A CA 1
ATOM 799 C C . ILE A 1 104 ? 16.25 10.984 2.053 1 95.56 104 ILE A C 1
ATOM 801 O O . ILE A 1 104 ? 16.359 10.727 0.852 1 95.56 104 ILE A O 1
ATOM 805 N N . ASN A 1 105 ? 17.297 11.203 2.838 1 95.38 105 AS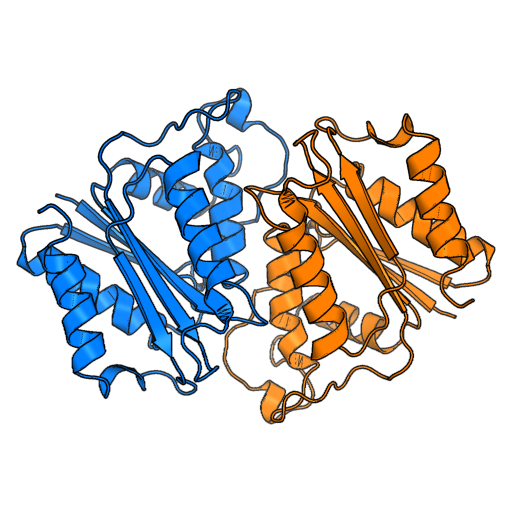N A N 1
ATOM 806 C CA . ASN A 1 105 ? 18.672 11.172 2.344 1 95.38 105 ASN A CA 1
ATOM 807 C C . ASN A 1 105 ? 19.156 9.734 2.139 1 95.38 105 ASN A C 1
ATOM 809 O O . ASN A 1 105 ? 18.484 8.789 2.555 1 95.38 105 ASN A O 1
ATOM 813 N N . ALA A 1 106 ? 20.312 9.578 1.507 1 92.25 106 ALA A N 1
ATOM 814 C CA . ALA A 1 106 ? 20.906 8.266 1.241 1 92.25 106 ALA A CA 1
ATOM 815 C C . ALA A 1 106 ? 21.266 7.555 2.541 1 92.25 106 ALA A C 1
ATOM 817 O O . ALA A 1 106 ? 21.234 6.32 2.607 1 92.25 106 ALA A O 1
ATOM 818 N N . ASP A 1 107 ? 21.516 8.336 3.623 1 91.69 107 ASP A N 1
ATOM 819 C CA . ASP A 1 107 ? 21.859 7.75 4.914 1 91.69 107 ASP A CA 1
ATOM 820 C C . ASP A 1 107 ? 20.609 7.543 5.77 1 91.69 107 ASP A C 1
ATOM 822 O O . ASP A 1 107 ? 20.719 7.301 6.977 1 91.69 107 ASP A O 1
ATOM 826 N N . PHE A 1 108 ? 19.391 7.844 5.199 1 90.94 108 PHE A N 1
ATOM 827 C CA . PHE A 1 108 ? 18.062 7.586 5.766 1 90.94 108 PHE A CA 1
ATOM 828 C C . PHE A 1 108 ? 17.672 8.688 6.75 1 90.94 108 PHE A C 1
ATOM 830 O O . PHE A 1 108 ? 16.656 8.586 7.422 1 90.94 108 PHE A O 1
ATOM 837 N N . SER A 1 109 ? 18.578 9.734 6.836 1 94.25 109 SER A N 1
ATOM 838 C CA . SER A 1 109 ? 18.094 10.898 7.574 1 94.25 109 SER A CA 1
ATOM 839 C C . SER A 1 109 ? 17.016 11.641 6.797 1 94.25 109 SER A C 1
ATOM 841 O O . SER A 1 109 ? 17 11.609 5.562 1 94.25 109 SER A O 1
ATOM 843 N N . SER A 1 110 ? 16.188 12.32 7.473 1 95.75 110 SER A N 1
ATOM 844 C CA . SER A 1 110 ? 15.031 12.969 6.871 1 95.75 110 SER A CA 1
ATOM 845 C C . SER A 1 110 ? 15.406 14.312 6.258 1 95.75 110 SER A C 1
ATOM 847 O O . SER A 1 110 ? 16.188 15.062 6.836 1 95.75 110 SER A O 1
ATOM 849 N N . ARG A 1 111 ? 14.781 14.641 5.105 1 96.06 111 ARG A N 1
ATOM 850 C CA . ARG A 1 111 ? 14.867 15.969 4.504 1 96.06 111 ARG A CA 1
ATOM 851 C C . ARG A 1 111 ? 13.68 16.828 4.91 1 96.06 111 ARG A C 1
ATOM 853 O O . ARG A 1 111 ? 13.609 18.016 4.551 1 96.06 111 ARG A O 1
ATOM 860 N N . VAL A 1 112 ? 12.75 16.25 5.68 1 97.19 112 VAL A N 1
ATOM 861 C CA . VAL A 1 112 ? 11.586 16.953 6.191 1 97.19 112 VAL A CA 1
ATOM 862 C C . VAL A 1 112 ? 12 17.844 7.363 1 97.19 112 VAL A C 1
ATOM 864 O O . VAL A 1 112 ? 12.68 17.391 8.289 1 97.19 112 VAL A O 1
ATOM 867 N N . PRO A 1 113 ? 11.688 19.141 7.293 1 96.94 113 PRO A N 1
ATOM 868 C CA . PRO A 1 113 ? 12.031 20.016 8.406 1 96.94 113 PRO A CA 1
ATOM 869 C C . PRO A 1 113 ? 11.539 19.484 9.75 1 96.94 113 PRO A C 1
ATOM 871 O O . PRO A 1 113 ? 10.438 18.938 9.836 1 96.94 113 PRO A O 1
ATOM 874 N N . ALA A 1 114 ? 12.312 19.625 10.781 1 94.81 114 ALA A N 1
ATOM 875 C CA . ALA A 1 114 ? 12.008 19.141 12.117 1 94.81 114 ALA A CA 1
ATOM 876 C C . ALA A 1 114 ? 10.828 19.891 12.727 1 94.81 114 ALA A C 1
ATOM 878 O O . ALA A 1 114 ? 10.5 21 12.289 1 94.81 114 ALA A O 1
ATOM 879 N N . GLY A 1 115 ? 10.195 19.219 13.672 1 96.75 115 GLY A N 1
ATOM 880 C CA . GLY A 1 115 ? 9.188 19.891 14.477 1 96.75 115 GLY A CA 1
ATOM 881 C C . GLY A 1 115 ? 7.777 19.703 13.945 1 96.75 115 GLY A C 1
ATOM 882 O O . GLY A 1 115 ? 6.812 20.172 14.555 1 96.75 115 GLY A O 1
ATOM 883 N N . LYS A 1 116 ? 7.613 19 12.852 1 98.25 116 LYS A N 1
ATOM 884 C CA . LYS A 1 116 ? 6.293 18.828 12.258 1 98.25 116 LYS A CA 1
ATOM 885 C C . LYS A 1 116 ? 5.441 17.859 13.078 1 98.25 116 LYS A C 1
ATOM 887 O O . LYS A 1 116 ? 5.953 16.875 13.609 1 98.25 116 LYS A O 1
ATOM 892 N N . LYS A 1 117 ? 4.16 18.203 13.133 1 98.75 117 LYS A N 1
ATOM 893 C CA . LYS A 1 117 ? 3.182 17.359 13.82 1 98.75 117 LYS A CA 1
ATOM 894 C C . LYS A 1 117 ? 2.332 16.578 12.828 1 98.75 117 LYS A C 1
ATOM 896 O O . LYS A 1 117 ? 2.064 17.047 11.727 1 98.75 117 LYS A O 1
ATOM 901 N N . ALA A 1 118 ? 1.943 15.445 13.258 1 98.81 118 ALA A N 1
ATOM 902 C CA . ALA A 1 118 ? 1.126 14.602 12.383 1 98.81 118 ALA A CA 1
ATOM 903 C C . ALA A 1 118 ? -0.058 14.016 13.141 1 98.81 118 ALA A C 1
ATOM 905 O O . ALA A 1 118 ? 0.028 13.773 14.344 1 98.81 118 ALA A O 1
ATOM 906 N N . VAL A 1 119 ? -1.117 13.852 12.492 1 98.88 119 VAL A N 1
ATOM 907 C CA . VAL A 1 119 ? -2.24 13.023 12.922 1 98.88 119 VAL A CA 1
ATOM 908 C C . VAL A 1 119 ? -2.529 11.953 11.883 1 98.88 119 VAL A C 1
ATOM 910 O O . VAL A 1 119 ? -2.512 12.227 10.68 1 98.88 119 VAL A O 1
ATOM 913 N N . ILE A 1 120 ? -2.754 10.758 12.312 1 98.81 120 ILE A N 1
ATOM 914 C CA . ILE A 1 120 ? -3.127 9.656 11.43 1 98.81 120 ILE A CA 1
ATOM 915 C C . ILE A 1 120 ? -4.602 9.312 11.633 1 98.81 120 ILE A C 1
ATOM 917 O O . ILE A 1 120 ? -5.059 9.148 12.766 1 98.81 120 ILE A O 1
ATOM 921 N N . ILE A 1 121 ? -5.309 9.258 10.523 1 98.75 121 ILE A N 1
ATOM 922 C CA . ILE A 1 121 ? -6.719 8.883 10.531 1 98.75 121 ILE A CA 1
ATOM 923 C C . ILE A 1 121 ? -6.91 7.582 9.75 1 98.75 121 ILE A C 1
ATOM 925 O O . ILE A 1 121 ? -6.465 7.465 8.609 1 98.75 121 ILE A O 1
ATOM 929 N N . GLY A 1 122 ? -7.523 6.668 10.383 1 98.38 122 GLY A N 1
ATOM 930 C CA . GLY A 1 122 ? -7.918 5.449 9.695 1 98.38 122 GLY A CA 1
ATOM 931 C C . GLY A 1 122 ? -9.367 5.062 9.945 1 98.38 122 GLY A C 1
ATOM 932 O O . GLY A 1 122 ? -9.883 5.266 11.047 1 98.38 122 GLY A O 1
ATOM 933 N N . THR A 1 123 ? -10 4.562 8.938 1 98.31 123 THR A N 1
ATOM 934 C CA . THR A 1 123 ? -11.336 3.998 9.086 1 98.31 123 THR A CA 1
ATOM 935 C C . THR A 1 123 ? -11.367 2.551 8.609 1 98.31 123 THR A C 1
ATOM 937 O O . THR A 1 123 ? -10.586 2.16 7.738 1 98.31 123 THR A O 1
ATOM 940 N N . GLN A 1 124 ? -12.227 1.764 9.234 1 97.69 124 GLN A N 1
ATOM 941 C CA . GLN A 1 124 ? -12.312 0.343 8.914 1 97.69 124 GLN A CA 1
ATOM 942 C C . GLN A 1 124 ? -13.742 -0.168 9.062 1 97.69 124 GLN A C 1
ATOM 944 O O . GLN A 1 124 ? -14.523 0.378 9.844 1 97.69 124 GLN A O 1
ATOM 949 N N . GLY A 1 125 ? -14.055 -1.198 8.25 1 95 125 GLY A N 1
ATOM 950 C CA . GLY A 1 125 ? -15.32 -1.887 8.422 1 95 125 GLY A CA 1
ATOM 951 C C . GLY A 1 125 ? -15.352 -2.797 9.633 1 95 125 GLY A C 1
ATOM 952 O O . GLY A 1 125 ? -16.406 -2.984 10.25 1 95 125 GLY A O 1
ATOM 953 N N . ALA A 1 126 ? -14.219 -3.406 9.969 1 94.5 126 ALA A N 1
ATOM 954 C CA . ALA A 1 126 ? -14.117 -4.277 11.141 1 94.5 126 ALA A CA 1
ATOM 955 C C . ALA A 1 126 ? -14.531 -3.541 12.406 1 94.5 126 ALA A C 1
ATOM 957 O O . ALA A 1 126 ? -14.031 -2.451 12.695 1 94.5 126 ALA A O 1
ATOM 958 N N . PRO A 1 127 ? -15.352 -4.129 13.156 1 95.38 127 PRO A N 1
ATOM 959 C CA . PRO A 1 127 ? -15.875 -3.434 14.344 1 95.38 127 PRO A CA 1
ATOM 960 C C . PRO A 1 127 ? -14.867 -3.4 15.492 1 95.38 127 PRO A C 1
ATOM 962 O O . PRO A 1 127 ? -14.984 -2.561 16.391 1 95.38 127 PRO A O 1
ATOM 965 N N . ASP A 1 128 ? -13.93 -4.328 15.469 1 96.31 128 ASP A N 1
ATOM 966 C CA . ASP A 1 128 ? -12.898 -4.355 16.5 1 96.31 128 ASP A CA 1
ATOM 967 C C . ASP A 1 128 ? -11.812 -3.312 16.219 1 96.31 128 ASP A C 1
ATOM 969 O O . ASP A 1 128 ? -11.109 -3.396 15.211 1 96.31 128 ASP A O 1
ATOM 973 N N . ALA A 1 129 ? -11.609 -2.355 17.156 1 94.19 129 ALA A N 1
ATOM 974 C CA . ALA A 1 129 ? -10.664 -1.258 17 1 94.19 129 ALA A CA 1
ATOM 975 C C . ALA A 1 129 ? -9.234 -1.783 16.891 1 94.19 129 ALA A C 1
ATOM 977 O O . ALA A 1 129 ? -8.375 -1.137 16.281 1 94.19 129 ALA A O 1
ATOM 978 N N . ALA A 1 130 ? -9.008 -2.99 17.406 1 95.5 130 ALA A N 1
ATOM 979 C CA . ALA A 1 130 ? -7.648 -3.521 17.453 1 95.5 130 ALA A CA 1
ATOM 980 C C . ALA A 1 130 ? -7.352 -4.383 16.234 1 95.5 130 ALA A C 1
ATOM 982 O O . ALA A 1 130 ? -6.23 -4.871 16.062 1 95.5 130 ALA A O 1
ATOM 983 N N . ALA A 1 131 ? -8.352 -4.551 15.352 1 94.69 131 ALA A N 1
ATOM 984 C CA . ALA A 1 131 ? -8.242 -5.484 14.234 1 94.69 131 ALA A CA 1
ATOM 985 C C . ALA A 1 131 ? -7.016 -5.176 13.383 1 94.69 131 ALA A C 1
ATOM 987 O O . ALA A 1 131 ? -6.367 -6.086 12.859 1 94.69 131 ALA A O 1
ATOM 988 N N . PHE A 1 132 ? -6.672 -3.863 13.32 1 95.69 132 PHE A N 1
ATOM 989 C CA . PHE A 1 132 ? -5.574 -3.471 12.445 1 95.69 132 PHE A CA 1
ATOM 990 C C . PHE A 1 132 ? -4.57 -2.604 13.188 1 95.69 132 PHE A C 1
ATOM 992 O O . PHE A 1 132 ? -3.955 -1.709 12.602 1 95.69 132 PHE A O 1
ATOM 999 N N . LYS A 1 133 ? -4.422 -2.842 14.445 1 95.5 133 LYS A N 1
ATOM 1000 C CA . LYS A 1 133 ? -3.529 -2.084 15.32 1 95.5 133 LYS A CA 1
ATOM 1001 C C . LYS A 1 133 ? -2.107 -2.061 14.766 1 95.5 133 LYS A C 1
ATOM 1003 O O . LYS A 1 133 ? -1.455 -1.014 14.758 1 95.5 133 LYS A O 1
ATOM 1008 N N . GLY A 1 134 ? -1.673 -3.189 14.242 1 93.62 134 GLY A N 1
ATOM 1009 C CA . GLY A 1 134 ? -0.33 -3.279 13.695 1 93.62 134 GLY A CA 1
ATOM 1010 C C . GLY A 1 134 ? -0.123 -2.393 12.477 1 93.62 134 GLY A C 1
ATOM 1011 O O . GLY A 1 134 ? 0.96 -1.837 12.289 1 93.62 134 GLY A O 1
ATOM 1012 N N . VAL A 1 135 ? -1.123 -2.225 11.672 1 93.94 135 VAL A N 1
ATOM 1013 C CA . VAL A 1 135 ? -1.062 -1.387 10.477 1 93.94 135 VAL A CA 1
ATOM 1014 C C . VAL A 1 135 ? -0.855 0.071 10.883 1 93.94 135 VAL A C 1
ATOM 1016 O O . VAL A 1 135 ? 0.01 0.757 10.328 1 93.94 135 VAL A O 1
ATOM 1019 N N . PHE A 1 136 ? -1.577 0.551 11.891 1 96.38 136 PHE A N 1
ATOM 1020 C CA . PHE A 1 136 ? -1.483 1.929 12.352 1 96.38 136 PHE A CA 1
ATOM 1021 C C . PHE A 1 136 ? -0.132 2.186 13.008 1 96.38 136 PHE A C 1
ATOM 1023 O O . PHE A 1 136 ? 0.465 3.248 12.82 1 96.38 136 PHE A O 1
ATOM 1030 N N . GLU A 1 137 ? 0.317 1.202 13.742 1 94.75 137 GLU A N 1
ATOM 1031 C CA . GLU A 1 137 ? 1.62 1.333 14.391 1 94.75 137 GLU A CA 1
ATOM 1032 C C . GLU A 1 137 ? 2.742 1.414 13.359 1 94.75 137 GLU A C 1
ATOM 1034 O O . GLU A 1 137 ? 3.676 2.203 13.508 1 94.75 137 GLU A O 1
ATOM 1039 N N . GLU A 1 138 ? 2.652 0.596 12.352 1 92.38 138 GLU A N 1
ATOM 1040 C CA . GLU A 1 138 ? 3.637 0.64 11.273 1 92.38 138 GLU A CA 1
ATOM 1041 C C . GLU A 1 138 ? 3.627 1.996 10.57 1 92.38 138 GLU A C 1
ATOM 1043 O O . GLU A 1 138 ? 4.684 2.58 10.32 1 92.38 138 GLU A O 1
ATOM 1048 N N . PHE A 1 139 ? 2.463 2.477 10.297 1 94.44 139 PHE A N 1
ATOM 1049 C CA . PHE A 1 139 ? 2.324 3.77 9.641 1 94.44 139 PHE A CA 1
ATOM 1050 C C . PHE A 1 139 ? 2.912 4.883 10.5 1 94.44 139 PHE A C 1
ATOM 1052 O O . PHE A 1 139 ? 3.711 5.688 10.023 1 94.44 139 PHE A O 1
ATOM 1059 N N . ALA A 1 140 ? 2.551 4.879 11.742 1 96.5 140 ALA A N 1
ATOM 1060 C CA . ALA A 1 140 ? 3.082 5.871 12.672 1 96.5 140 ALA A CA 1
ATOM 1061 C C . ALA A 1 140 ? 4.605 5.797 12.742 1 96.5 140 ALA A C 1
ATOM 1063 O O . ALA A 1 140 ? 5.281 6.828 12.781 1 96.5 140 ALA A O 1
ATOM 1064 N N . GLY A 1 141 ? 5.113 4.609 12.75 1 93.94 141 GLY A N 1
ATOM 1065 C CA . GLY A 1 141 ? 6.555 4.418 12.75 1 93.94 141 GLY A CA 1
ATOM 1066 C C . GLY A 1 141 ? 7.234 4.992 11.523 1 93.94 141 GLY A C 1
ATOM 1067 O O . GLY A 1 141 ? 8.297 5.609 11.625 1 93.94 141 GLY A O 1
ATOM 1068 N N . GLN A 1 142 ? 6.641 4.812 10.383 1 91.69 142 GLN A N 1
ATOM 1069 C CA . GLN A 1 142 ? 7.191 5.359 9.148 1 91.69 142 GLN A CA 1
ATOM 1070 C C . GLN A 1 142 ? 7.234 6.883 9.188 1 91.69 142 GLN A C 1
ATOM 1072 O O . GLN A 1 142 ? 8.25 7.492 8.852 1 91.69 142 GLN A O 1
ATOM 1077 N N . ILE A 1 143 ? 6.113 7.461 9.648 1 95.62 143 ILE A N 1
ATOM 1078 C CA . ILE A 1 143 ? 5.973 8.906 9.711 1 95.62 143 ILE A CA 1
ATOM 1079 C C . ILE A 1 143 ? 6.984 9.484 10.703 1 95.62 143 ILE A C 1
ATOM 1081 O O . ILE A 1 143 ? 7.637 10.492 10.414 1 95.62 143 ILE A O 1
ATOM 1085 N N . SER A 1 144 ? 7.184 8.797 11.805 1 96.19 144 SER A N 1
ATOM 1086 C CA . SER A 1 144 ? 8.07 9.297 12.852 1 96.19 144 SER A CA 1
ATOM 1087 C C . SER A 1 144 ? 9.531 9 12.531 1 96.19 144 SER A C 1
ATOM 1089 O O . SER A 1 144 ? 10.383 9.891 12.586 1 96.19 144 SER A O 1
ATOM 1091 N N . ASN A 1 145 ? 9.82 7.777 12.117 1 91.88 145 ASN A N 1
ATOM 1092 C CA . ASN A 1 145 ? 11.203 7.332 11.977 1 91.88 145 ASN A CA 1
ATOM 1093 C C . ASN A 1 145 ? 11.82 7.836 10.672 1 91.88 145 ASN A C 1
ATOM 1095 O O . ASN A 1 145 ? 12.992 8.219 10.648 1 91.88 145 ASN A O 1
ATOM 1099 N N . PHE A 1 146 ? 11.047 7.871 9.656 1 90.44 146 PHE A N 1
ATOM 1100 C CA . PHE A 1 146 ? 11.617 8.227 8.359 1 90.44 146 PHE A CA 1
ATOM 1101 C C . PHE A 1 146 ? 11.391 9.703 8.055 1 90.44 146 PHE A C 1
ATOM 1103 O O . PHE A 1 146 ? 12.281 10.367 7.516 1 90.44 146 PHE A O 1
ATOM 1110 N N . MET A 1 147 ? 10.266 10.219 8.477 1 95.06 147 MET A N 1
ATOM 1111 C CA . MET A 1 147 ? 9.961 11.586 8.086 1 95.06 147 MET A CA 1
ATOM 1112 C C . MET A 1 147 ? 10.188 12.547 9.25 1 95.06 147 MET A C 1
ATOM 1114 O O . MET A 1 147 ? 10.102 13.766 9.086 1 95.06 147 MET A O 1
ATOM 1118 N N . GLY A 1 148 ? 10.398 11.977 10.492 1 96.06 148 GLY A N 1
ATOM 1119 C CA . GLY A 1 148 ? 10.781 12.789 11.633 1 96.06 148 GLY A CA 1
ATOM 1120 C C . GLY A 1 148 ? 9.633 13.594 12.211 1 96.06 148 GLY A C 1
ATOM 1121 O O . GLY A 1 148 ? 9.852 14.586 12.914 1 96.06 148 GLY A O 1
ATOM 1122 N N . MET A 1 149 ? 8.43 13.258 11.875 1 97.88 149 MET A N 1
ATOM 1123 C CA . MET A 1 149 ? 7.277 13.977 12.398 1 97.88 149 MET A CA 1
ATOM 1124 C C . MET A 1 149 ? 6.867 13.43 13.758 1 97.88 149 MET A C 1
ATOM 1126 O O . MET A 1 149 ? 7.07 12.25 14.047 1 97.88 149 MET A O 1
ATOM 1130 N N . GLU A 1 150 ? 6.371 14.273 14.562 1 98.31 150 GLU A N 1
ATOM 1131 C CA . GLU A 1 150 ? 5.77 13.844 15.82 1 98.31 150 GLU A CA 1
ATOM 1132 C C . GLU A 1 150 ? 4.301 13.469 15.633 1 98.31 150 GLU A C 1
ATOM 1134 O O . GLU A 1 150 ? 3.459 14.344 15.422 1 98.31 150 GLU A O 1
ATOM 1139 N N . VAL A 1 151 ? 3.982 12.266 15.758 1 98.38 151 VAL A N 1
ATOM 1140 C CA . VAL A 1 151 ? 2.596 11.828 15.664 1 98.38 151 VAL A CA 1
ATOM 1141 C C . VAL A 1 151 ? 1.857 12.164 16.953 1 98.38 151 VAL A C 1
ATOM 1143 O O . VAL A 1 151 ? 2.105 11.547 18 1 98.38 151 VAL A O 1
ATOM 1146 N N . LYS A 1 152 ? 0.915 13.047 16.844 1 98.25 152 LYS A N 1
ATOM 1147 C CA . LYS A 1 152 ? 0.215 13.555 18.016 1 98.25 152 LYS A CA 1
ATOM 1148 C C . LYS A 1 152 ? -0.977 12.672 18.375 1 98.25 152 LYS A C 1
ATOM 1150 O O . LYS A 1 152 ? -1.38 12.594 19.531 1 98.25 152 LYS A O 1
ATOM 1155 N N . ASP A 1 153 ? -1.507 12.031 17.375 1 97.81 153 ASP A N 1
ATOM 1156 C CA . ASP A 1 153 ? -2.693 11.211 17.594 1 97.81 153 ASP A CA 1
ATOM 1157 C C . ASP A 1 153 ? -2.932 10.266 16.422 1 97.81 153 ASP A C 1
ATOM 1159 O O . ASP A 1 153 ? -2.527 10.547 15.289 1 97.81 153 ASP A O 1
ATOM 1163 N N . THR A 1 154 ? -3.432 9.125 16.719 1 98.19 154 THR A N 1
ATOM 1164 C CA . THR A 1 154 ? -4.012 8.195 15.758 1 98.19 154 THR A CA 1
ATOM 1165 C C . THR A 1 154 ? -5.492 7.969 16.047 1 98.19 154 THR A C 1
ATOM 1167 O O . THR A 1 154 ? -5.848 7.473 17.125 1 98.19 154 THR A O 1
ATOM 1170 N N . ILE A 1 155 ? -6.309 8.344 15.141 1 98.38 155 ILE A N 1
ATOM 1171 C CA . ILE A 1 155 ? -7.754 8.273 15.312 1 98.38 155 ILE A CA 1
ATOM 1172 C C . ILE A 1 155 ? -8.336 7.215 14.383 1 98.38 155 ILE A C 1
ATOM 1174 O O . ILE A 1 155 ? -8.164 7.289 13.164 1 98.38 155 ILE A O 1
ATOM 1178 N N . VAL A 1 156 ? -9.047 6.266 14.961 1 98.25 156 VAL A N 1
ATOM 1179 C CA . VAL A 1 156 ? -9.562 5.125 14.203 1 98.25 156 VAL A CA 1
ATOM 1180 C C . VAL A 1 156 ? -11.086 5.109 14.273 1 98.25 156 VAL A C 1
ATOM 1182 O O . VAL A 1 156 ? -11.672 5.086 15.359 1 98.25 156 VAL A O 1
ATOM 1185 N N . GLY A 1 157 ? -11.703 5.273 13.117 1 98.19 157 GLY A N 1
ATOM 1186 C CA . GLY A 1 157 ? -13.133 5.027 13.016 1 98.19 157 GLY A CA 1
ATOM 1187 C C . GLY A 1 157 ? -13.469 3.582 12.695 1 98.19 157 GLY A C 1
ATOM 1188 O O . GLY A 1 157 ? -12.961 3.02 11.727 1 98.19 157 GLY A O 1
ATOM 1189 N N . VAL A 1 158 ? -14.336 2.953 13.438 1 97.5 158 VAL A N 1
ATOM 1190 C CA . VAL A 1 158 ? -14.547 1.511 13.352 1 97.5 158 VAL A CA 1
ATOM 1191 C C . VAL A 1 158 ? -15.992 1.219 12.961 1 97.5 158 VAL A C 1
ATOM 1193 O O . VAL A 1 158 ? -16.906 1.914 13.398 1 97.5 158 VAL A O 1
ATOM 1196 N N . GLY A 1 159 ? -16.141 0.168 12.07 1 96.12 159 GLY A N 1
ATOM 1197 C CA . GLY A 1 159 ? -17.453 -0.384 11.797 1 96.12 159 GLY A CA 1
ATOM 1198 C C . GLY A 1 159 ? -18.25 0.416 10.773 1 96.12 159 GLY A C 1
ATOM 1199 O O . GLY A 1 159 ? -19.469 0.356 10.742 1 96.12 159 GLY A O 1
ATOM 1200 N N . TYR A 1 160 ? -17.531 1.254 10.047 1 94.31 160 TYR A N 1
ATOM 1201 C CA . TYR A 1 160 ? -18.219 2.062 9.047 1 94.31 160 TYR A CA 1
ATOM 1202 C C . TYR A 1 160 ? -18.188 1.394 7.68 1 94.31 160 TYR A C 1
ATOM 1204 O O . TYR A 1 160 ? -17.125 0.932 7.242 1 94.31 160 TYR A O 1
ATOM 1212 N N . HIS A 1 161 ? -19.312 1.356 7.02 1 91.19 161 HIS A N 1
ATOM 1213 C CA . HIS A 1 161 ? -19.391 0.743 5.699 1 91.19 161 HIS A CA 1
ATOM 1214 C C . HIS A 1 161 ? -19.875 1.741 4.66 1 91.19 161 HIS A C 1
ATOM 1216 O O . HIS A 1 161 ? -19.281 1.868 3.584 1 91.19 161 HIS A O 1
ATOM 1222 N N . ALA A 1 162 ? -20.906 2.486 5.004 1 92.81 162 ALA A N 1
ATOM 1223 C CA . ALA A 1 162 ? -21.469 3.473 4.082 1 92.81 162 ALA A CA 1
ATOM 1224 C C . ALA A 1 162 ? -20.781 4.828 4.246 1 92.81 162 ALA A C 1
ATOM 1226 O O . ALA A 1 162 ? -20.375 5.195 5.355 1 92.81 162 ALA A O 1
ATOM 1227 N N . PRO A 1 163 ? -20.656 5.535 3.115 1 95.38 163 PRO A N 1
ATOM 1228 C CA . PRO A 1 163 ? -20.109 6.883 3.238 1 95.38 163 PRO A CA 1
ATOM 1229 C C . PRO A 1 163 ? -20.891 7.762 4.207 1 95.38 163 PRO A C 1
ATOM 1231 O O . PRO A 1 163 ? -22.125 7.762 4.184 1 95.38 163 PRO A O 1
ATOM 1234 N N . GLY A 1 164 ? -20.141 8.414 5.129 1 96.19 164 GLY A N 1
ATOM 1235 C CA . GLY A 1 164 ? -20.75 9.438 5.969 1 96.19 164 GLY A CA 1
ATOM 1236 C C . GLY A 1 164 ? -21.281 8.891 7.277 1 96.19 164 GLY A C 1
ATOM 1237 O O . GLY A 1 164 ? -21.766 9.656 8.125 1 96.19 164 GLY A O 1
ATOM 1238 N N . GLU A 1 165 ? -21.156 7.609 7.504 1 96.81 165 GLU A N 1
ATOM 1239 C CA . GLU A 1 165 ? -21.656 7.008 8.734 1 96.81 165 GLU A CA 1
ATOM 1240 C C . GLU A 1 165 ? -21 7.637 9.969 1 96.81 165 GLU A C 1
ATOM 1242 O O . GLU A 1 165 ? -21.625 7.738 11.023 1 96.81 165 GLU A O 1
ATOM 1247 N N . VAL A 1 166 ? -19.844 8.086 9.852 1 98 166 VAL A N 1
ATOM 1248 C CA . VAL A 1 166 ? -19.047 8.586 10.977 1 98 166 VAL A CA 1
ATOM 1249 C C . VAL A 1 166 ? -19.688 9.867 11.516 1 98 166 VAL A C 1
ATOM 1251 O O . VAL A 1 166 ? -19.453 10.242 12.664 1 98 166 VAL A O 1
ATOM 1254 N N . LYS A 1 167 ? -20.469 10.602 10.758 1 97.56 167 LYS A N 1
ATOM 1255 C CA . LYS A 1 167 ? -21.094 11.844 11.188 1 97.56 167 LYS A CA 1
ATOM 1256 C C . LYS A 1 167 ? -22 11.617 12.391 1 97.56 167 LYS A C 1
ATOM 1258 O O . LYS A 1 167 ? -22.219 12.523 13.195 1 97.56 167 LYS A O 1
ATOM 1263 N N . GLY A 1 168 ? -22.422 10.375 12.484 1 97.12 168 GLY A N 1
ATOM 1264 C CA . GLY A 1 168 ? -23.266 10.031 13.625 1 97.12 168 GLY A CA 1
ATOM 1265 C C . GLY A 1 168 ? -22.469 9.734 14.883 1 97.12 168 GLY A C 1
ATOM 1266 O O . GLY A 1 168 ? -23.031 9.664 15.977 1 97.12 168 GLY A O 1
ATOM 1267 N N . ASP A 1 169 ? -21.25 9.484 14.789 1 97.88 169 ASP A N 1
ATOM 1268 C CA . ASP A 1 169 ? -20.359 9.25 15.922 1 97.88 169 ASP A CA 1
ATOM 1269 C C . ASP A 1 169 ? -19.828 10.562 16.484 1 97.88 169 ASP A C 1
ATOM 1271 O O . ASP A 1 169 ? -18.672 10.938 16.234 1 97.88 169 ASP A O 1
ATOM 1275 N N . VAL A 1 170 ? -20.641 11.219 17.297 1 98.12 170 VAL A N 1
ATOM 1276 C CA . VAL A 1 170 ? -20.375 12.562 17.812 1 98.12 170 VAL A CA 1
ATOM 1277 C C . VAL A 1 170 ? -19.062 12.57 18.594 1 98.12 170 VAL A C 1
ATOM 1279 O O . VAL A 1 170 ? -18.266 13.5 18.469 1 98.12 170 VAL A O 1
ATOM 1282 N N . GLU A 1 171 ? -18.859 11.57 19.312 1 98.31 171 GLU A N 1
ATOM 1283 C CA . GLU A 1 171 ? -17.656 11.492 20.125 1 98.31 171 GLU A CA 1
ATOM 1284 C C . GLU A 1 171 ? -16.406 11.453 19.25 1 98.31 171 GLU A C 1
ATOM 1286 O O . GLU A 1 171 ? -15.438 12.164 19.516 1 98.31 171 GLU A O 1
ATOM 1291 N N . LEU A 1 172 ? -16.406 10.617 18.25 1 98.62 172 LEU A N 1
ATOM 1292 C CA . LEU A 1 172 ? -15.258 10.492 17.359 1 98.62 172 LEU A CA 1
ATOM 1293 C C . LEU A 1 172 ? -15.047 11.781 16.562 1 98.62 172 LEU A C 1
ATOM 1295 O O . LEU A 1 172 ? -13.914 12.219 16.375 1 98.62 172 LEU A O 1
ATOM 1299 N N . MET A 1 173 ? -16.172 12.383 16.156 1 98.56 173 MET A N 1
ATOM 1300 C CA . MET A 1 173 ? -16.094 13.656 15.461 1 98.56 173 MET A CA 1
ATOM 1301 C C . MET A 1 173 ? -15.43 14.719 16.328 1 98.56 173 MET A C 1
ATOM 1303 O O . MET A 1 173 ? -14.547 15.445 15.875 1 98.56 173 MET A O 1
ATOM 1307 N N . GLU A 1 174 ? -15.812 14.742 17.531 1 98.69 174 GLU A N 1
ATOM 1308 C CA . GLU A 1 174 ? -15.258 15.711 18.469 1 98.69 174 GLU A CA 1
ATOM 1309 C C . GLU A 1 174 ? -13.789 15.422 18.75 1 98.69 174 GLU A C 1
ATOM 1311 O O . GLU A 1 174 ? -12.977 16.344 18.875 1 98.69 174 GLU A O 1
ATOM 1316 N N . LYS A 1 175 ? -13.469 14.203 18.906 1 98.75 175 LYS A N 1
ATOM 1317 C CA . LYS A 1 175 ? -12.078 13.812 19.125 1 98.75 175 LYS A CA 1
ATOM 1318 C C . LYS A 1 175 ? -11.188 14.297 17.984 1 98.75 175 LYS A C 1
ATOM 1320 O O . LYS A 1 175 ? -10.102 14.828 18.219 1 98.75 175 LYS A O 1
ATOM 1325 N N . ALA A 1 176 ? -11.648 14.133 16.781 1 98.88 176 ALA A N 1
ATOM 1326 C CA . ALA A 1 176 ? -10.891 14.57 15.609 1 98.88 176 ALA A CA 1
ATOM 1327 C C . ALA A 1 176 ? -10.703 16.078 15.602 1 98.88 176 ALA A C 1
ATOM 1329 O O . ALA A 1 176 ? -9.594 16.578 15.398 1 98.88 176 ALA A O 1
ATOM 1330 N N . LYS A 1 177 ? -11.773 16.75 15.844 1 98.81 177 LYS A N 1
ATOM 1331 C CA . LYS A 1 177 ? -11.688 18.203 15.883 1 98.81 177 LYS A CA 1
ATOM 1332 C C . LYS A 1 177 ? -10.727 18.672 16.969 1 98.81 177 LYS A C 1
ATOM 1334 O O . LYS A 1 177 ? -9.922 19.578 16.734 1 98.81 177 LYS A O 1
ATOM 1339 N N . THR A 1 178 ? -10.805 18.062 18.109 1 98.81 178 THR A N 1
ATOM 1340 C CA . THR A 1 178 ? -9.945 18.406 19.234 1 98.81 178 THR A CA 1
ATOM 1341 C C . THR A 1 178 ? -8.477 18.141 18.906 1 98.81 178 THR A C 1
ATOM 1343 O O . THR A 1 178 ? -7.594 18.906 19.297 1 98.81 178 THR A O 1
ATOM 1346 N N . ALA A 1 179 ? -8.211 17.062 18.172 1 98.81 179 ALA A N 1
ATOM 1347 C CA . ALA A 1 179 ? -6.852 16.781 17.734 1 98.81 179 ALA A CA 1
ATOM 1348 C C . ALA A 1 179 ? -6.297 17.922 16.891 1 98.81 179 ALA A C 1
ATOM 1350 O O . ALA A 1 179 ? -5.133 18.297 17.047 1 98.81 179 ALA A O 1
ATOM 1351 N N . GLY A 1 180 ? -7.121 18.469 16.016 1 98.81 180 GLY A N 1
ATOM 1352 C CA . GLY A 1 180 ? -6.723 19.625 15.234 1 98.81 180 GLY A CA 1
ATOM 1353 C C . GLY A 1 180 ? -6.484 20.859 16.078 1 98.81 180 GLY A C 1
ATOM 1354 O O . GLY A 1 180 ? -5.488 21.562 15.891 1 98.81 180 GLY A O 1
ATOM 1355 N N . LEU A 1 181 ? -7.422 21.078 17.031 1 98.62 181 LEU A N 1
ATOM 1356 C CA . LEU A 1 181 ? -7.352 22.234 17.906 1 98.62 181 LEU A CA 1
ATOM 1357 C C . LEU A 1 181 ? -6.062 22.219 18.719 1 98.62 181 LEU A C 1
ATOM 1359 O O . LEU A 1 181 ? -5.469 23.281 18.969 1 98.62 181 LEU A O 1
ATOM 1363 N N . ASN A 1 182 ? -5.621 21.047 19.047 1 98.25 182 ASN A N 1
ATOM 1364 C CA . ASN A 1 182 ? -4.492 20.891 19.969 1 98.25 182 ASN A CA 1
ATOM 1365 C C . ASN A 1 182 ? -3.23 20.453 19.234 1 98.25 182 ASN A C 1
ATOM 1367 O O . ASN A 1 182 ? -2.27 20 19.859 1 98.25 182 ASN A O 1
ATOM 1371 N N . LEU A 1 183 ? -3.178 20.547 17.953 1 98.5 183 LEU A N 1
ATOM 1372 C CA . LEU A 1 183 ? -2.123 19.953 17.141 1 98.5 183 LEU A CA 1
ATOM 1373 C C . LEU A 1 183 ? -0.763 20.547 17.5 1 98.5 183 LEU A C 1
ATOM 1375 O O . LEU A 1 183 ? 0.247 19.828 17.484 1 98.5 183 LEU A O 1
ATOM 1379 N N . PHE A 1 184 ? -0.662 21.781 17.859 1 97.31 184 PHE A N 1
ATOM 1380 C CA . PHE A 1 184 ? 0.617 22.438 18.109 1 97.31 184 PHE A CA 1
ATOM 1381 C C . PHE A 1 184 ? 0.781 22.75 19.594 1 97.31 184 PHE A C 1
ATOM 1383 O O . PHE A 1 184 ? 1.68 23.5 19.984 1 97.31 184 PHE A O 1
ATOM 1390 N N . LYS A 1 185 ? -0.14 22.328 20.328 1 92.44 185 LYS A N 1
ATOM 1391 C CA . LYS A 1 185 ? -0.006 22.5 21.766 1 92.44 185 LYS A CA 1
ATOM 1392 C C . LYS A 1 185 ? 0.863 21.406 22.375 1 92.44 185 LYS A C 1
ATOM 1394 O O . LYS A 1 185 ? 0.94 20.297 21.828 1 92.44 185 LYS A O 1
ATOM 1399 N N . MET B 1 1 ? -1.105 -27.453 -15.961 1 96.25 1 MET B N 1
ATOM 1400 C CA . MET B 1 1 ? -1.204 -26.484 -14.875 1 96.25 1 MET B CA 1
ATOM 1401 C C . MET B 1 1 ? -0.739 -25.109 -15.328 1 96.25 1 MET B C 1
ATOM 1403 O O . MET B 1 1 ? 0.087 -25 -16.234 1 96.25 1 MET B O 1
ATOM 1407 N N . LYS B 1 2 ? -1.348 -24.062 -14.867 1 98.69 2 LYS B N 1
ATOM 1408 C CA . LYS B 1 2 ? -0.991 -22.688 -15.195 1 98.69 2 LYS B CA 1
ATOM 1409 C C . LYS B 1 2 ? -0.517 -21.938 -13.961 1 98.69 2 LYS B C 1
ATOM 1411 O O . LYS B 1 2 ? -1.169 -21.984 -12.914 1 98.69 2 LYS B O 1
ATOM 1416 N N . VAL B 1 3 ? 0.69 -21.281 -14.094 1 98.88 3 VAL B N 1
ATOM 1417 C CA . VAL B 1 3 ? 1.245 -20.469 -13.016 1 98.88 3 VAL B CA 1
ATOM 1418 C C . VAL B 1 3 ? 1.557 -19.062 -13.523 1 98.88 3 VAL B C 1
ATOM 1420 O O . VAL B 1 3 ? 2.217 -18.906 -14.555 1 98.88 3 VAL B O 1
ATOM 1423 N N . ILE B 1 4 ? 1.099 -18.062 -12.82 1 98.94 4 ILE B N 1
ATOM 1424 C CA . ILE B 1 4 ? 1.392 -16.703 -13.258 1 98.94 4 ILE B CA 1
ATOM 1425 C C . ILE B 1 4 ? 2.186 -15.977 -12.18 1 98.94 4 ILE B C 1
ATOM 1427 O O . ILE B 1 4 ? 2.08 -16.312 -10.992 1 98.94 4 ILE B O 1
ATOM 1431 N N . GLY B 1 5 ? 3.025 -15.141 -12.602 1 98.81 5 GLY B N 1
ATOM 1432 C CA . GLY B 1 5 ? 3.719 -14.211 -11.719 1 98.81 5 GLY B CA 1
ATOM 1433 C C . GLY B 1 5 ? 3.145 -12.805 -11.758 1 98.81 5 GLY B C 1
ATOM 1434 O O . GLY B 1 5 ? 2.779 -12.312 -12.82 1 98.81 5 GLY B O 1
ATOM 1435 N N . ILE B 1 6 ? 2.979 -12.219 -10.68 1 98.88 6 ILE B N 1
ATOM 1436 C CA . ILE B 1 6 ? 2.559 -10.828 -10.531 1 98.88 6 ILE B CA 1
ATOM 1437 C C . ILE B 1 6 ? 3.654 -10.031 -9.836 1 98.88 6 ILE B C 1
ATOM 1439 O O . ILE B 1 6 ? 3.916 -10.227 -8.641 1 98.88 6 ILE B O 1
ATOM 1443 N N . VAL B 1 7 ? 4.258 -9.133 -10.547 1 98.81 7 VAL B N 1
ATOM 1444 C CA . VAL B 1 7 ? 5.457 -8.438 -10.078 1 98.81 7 VAL B CA 1
ATOM 1445 C C . VAL B 1 7 ? 5.125 -6.984 -9.758 1 98.81 7 VAL B C 1
ATOM 1447 O O . VAL B 1 7 ? 4.73 -6.223 -10.648 1 98.81 7 VAL B O 1
ATOM 1450 N N . GLY B 1 8 ? 5.355 -6.633 -8.523 1 98.62 8 GLY B N 1
ATOM 1451 C CA . GLY B 1 8 ? 5.062 -5.285 -8.062 1 98.62 8 GLY B CA 1
ATOM 1452 C C . GLY B 1 8 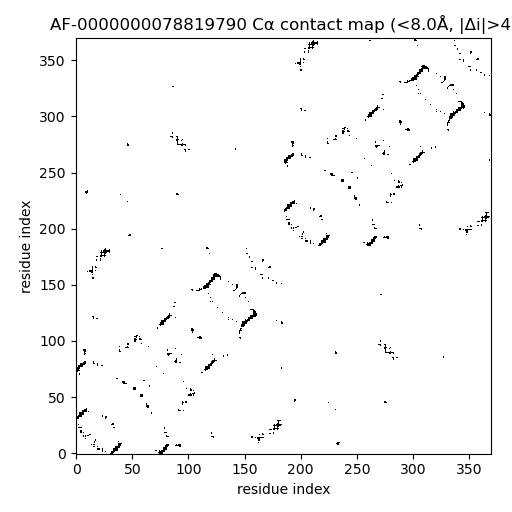? 6.27 -4.367 -8.102 1 98.62 8 GLY B C 1
ATOM 1453 O O . GLY B 1 8 ? 6.176 -3.189 -7.742 1 98.62 8 GLY B O 1
ATOM 1454 N N . SER B 1 9 ? 7.406 -4.871 -8.539 1 98.19 9 SER B N 1
ATOM 1455 C CA . SER B 1 9 ? 8.602 -4.051 -8.688 1 98.19 9 SER B CA 1
ATOM 1456 C C . SER B 1 9 ? 8.562 -3.227 -9.969 1 98.19 9 SER B C 1
ATOM 1458 O O . SER B 1 9 ? 8.219 -3.742 -11.031 1 98.19 9 SER B O 1
ATOM 1460 N N . PRO B 1 10 ? 8.938 -1.969 -9.883 1 97.69 10 PRO B N 1
ATOM 1461 C CA . PRO B 1 10 ? 9.031 -1.182 -11.117 1 97.69 10 PRO B CA 1
ATOM 1462 C C . PRO B 1 10 ? 10.312 -1.471 -11.898 1 97.69 10 PRO B C 1
ATOM 1464 O O . PRO B 1 10 ? 10.445 -1.035 -13.047 1 97.69 10 PRO B O 1
ATOM 1467 N N . ARG B 1 11 ? 11.281 -2.166 -11.234 1 95.56 11 ARG B N 1
ATOM 1468 C CA . ARG B 1 11 ? 12.523 -2.506 -11.906 1 95.56 11 ARG B CA 1
ATOM 1469 C C . ARG B 1 11 ? 12.383 -3.797 -12.703 1 95.56 11 ARG B C 1
ATOM 1471 O O . ARG B 1 11 ? 12.344 -4.887 -12.133 1 95.56 11 ARG B O 1
ATOM 1478 N N . LYS B 1 12 ? 12.289 -3.768 -14.023 1 87.5 12 LYS B N 1
ATOM 1479 C CA . LYS B 1 12 ? 12.039 -4.926 -14.875 1 87.5 12 LYS B CA 1
ATOM 1480 C C . LYS B 1 12 ? 13.102 -6 -14.672 1 87.5 12 LYS B C 1
ATOM 1482 O O . LYS B 1 12 ? 12.789 -7.195 -14.664 1 87.5 12 LYS B O 1
ATOM 1487 N N . ASN B 1 13 ? 14.312 -5.582 -14.508 1 90.38 13 ASN B N 1
ATOM 1488 C CA . ASN B 1 13 ? 15.383 -6.547 -14.281 1 90.38 13 ASN B CA 1
ATOM 1489 C C . ASN B 1 13 ? 15.906 -6.484 -12.852 1 90.38 13 ASN B C 1
ATOM 1491 O O . ASN B 1 13 ? 17.109 -6.652 -12.609 1 90.38 13 ASN B O 1
ATOM 1495 N N . GLY B 1 14 ? 14.945 -6.234 -11.969 1 96.88 14 GLY B N 1
ATOM 1496 C CA . GLY B 1 14 ? 15.312 -6.098 -10.57 1 96.88 14 GLY B CA 1
ATOM 1497 C C . GLY B 1 14 ? 15.367 -7.426 -9.836 1 96.88 14 GLY B C 1
ATOM 1498 O O . GLY B 1 14 ? 15.047 -8.469 -10.406 1 96.88 14 GLY B O 1
ATOM 1499 N N . ASN B 1 15 ? 15.781 -7.383 -8.617 1 98.62 15 ASN B N 1
ATOM 1500 C CA . ASN B 1 15 ? 15.992 -8.562 -7.777 1 98.62 15 ASN B CA 1
ATOM 1501 C C . ASN B 1 15 ? 14.688 -9.336 -7.578 1 98.62 15 ASN B C 1
ATOM 1503 O O . ASN B 1 15 ? 14.68 -10.57 -7.641 1 98.62 15 ASN B O 1
ATOM 1507 N N . THR B 1 16 ? 13.602 -8.641 -7.391 1 98.69 16 THR B N 1
ATOM 1508 C CA . THR B 1 16 ? 12.312 -9.273 -7.16 1 98.69 16 THR B CA 1
ATOM 1509 C C . THR B 1 16 ? 11.867 -10.07 -8.383 1 98.69 16 THR B C 1
ATOM 1511 O O . THR B 1 16 ? 11.508 -11.242 -8.273 1 98.69 16 THR B O 1
ATOM 1514 N N . ASN B 1 17 ? 11.93 -9.43 -9.531 1 98.38 17 ASN B N 1
ATOM 1515 C CA . ASN B 1 17 ? 11.523 -10.109 -10.758 1 98.38 17 ASN B CA 1
ATOM 1516 C C . ASN B 1 17 ? 12.406 -11.32 -11.047 1 98.38 17 ASN B C 1
ATOM 1518 O O . ASN B 1 17 ? 11.922 -12.352 -11.516 1 98.38 17 ASN B O 1
ATOM 1522 N N . ILE B 1 18 ? 13.68 -11.219 -10.789 1 98.75 18 ILE B N 1
ATOM 1523 C CA . ILE B 1 18 ? 14.602 -12.328 -11.016 1 98.75 18 ILE B CA 1
ATOM 1524 C C . ILE B 1 18 ? 14.172 -13.539 -10.188 1 98.75 18 ILE B C 1
ATOM 1526 O O . ILE B 1 18 ? 14.141 -14.664 -10.695 1 98.75 18 ILE B O 1
ATOM 1530 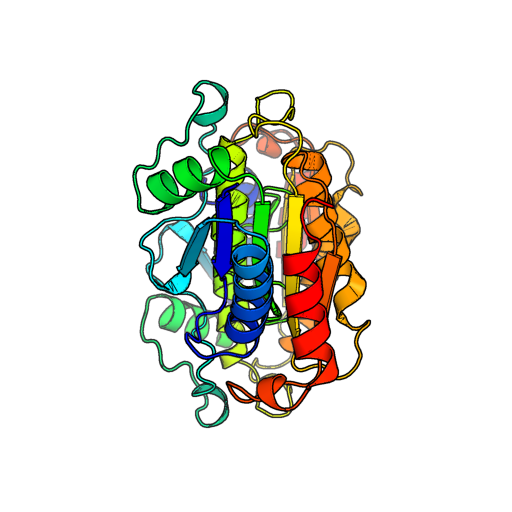N N . LEU B 1 19 ? 13.797 -13.312 -8.977 1 98.88 19 LEU B N 1
ATOM 1531 C CA . LEU B 1 19 ? 13.367 -14.414 -8.125 1 98.88 19 LEU B CA 1
ATOM 1532 C C . LEU B 1 19 ? 12.016 -14.961 -8.586 1 98.88 19 LEU B C 1
ATOM 1534 O O . LEU B 1 19 ? 11.805 -16.172 -8.586 1 98.88 19 LEU B O 1
ATOM 1538 N N . VAL B 1 20 ? 11.086 -14.07 -8.953 1 98.88 20 VAL B N 1
ATOM 1539 C CA . VAL B 1 20 ? 9.812 -14.531 -9.5 1 98.88 20 VAL B CA 1
ATOM 1540 C C . VAL B 1 20 ? 10.055 -15.414 -10.719 1 98.88 20 VAL B C 1
ATOM 1542 O O . VAL B 1 20 ? 9.461 -16.484 -10.836 1 98.88 20 VAL B O 1
ATOM 1545 N N . GLN B 1 21 ? 10.953 -14.992 -11.555 1 98.62 21 GLN B N 1
ATOM 1546 C CA . GLN B 1 21 ? 11.273 -15.75 -12.758 1 98.62 21 GLN B CA 1
ATOM 1547 C C . GLN B 1 21 ? 11.852 -17.125 -12.414 1 98.62 21 GLN B C 1
ATOM 1549 O O . GLN B 1 21 ? 11.578 -18.109 -13.102 1 98.62 21 GLN B O 1
ATOM 1554 N N . GLN B 1 22 ? 12.672 -17.188 -11.391 1 98.81 22 GLN B N 1
ATOM 1555 C CA . GLN B 1 22 ? 13.211 -18.484 -10.969 1 98.81 22 GLN B CA 1
ATOM 1556 C C . GLN B 1 22 ? 12.094 -19.438 -10.562 1 98.81 22 GLN B C 1
ATOM 1558 O O . GLN B 1 22 ? 12.109 -20.609 -10.938 1 98.81 22 GLN B O 1
ATOM 1563 N N . VAL B 1 23 ? 11.109 -18.953 -9.781 1 98.94 23 VAL B N 1
ATOM 1564 C CA . VAL B 1 23 ? 9.977 -19.797 -9.398 1 98.94 23 VAL B CA 1
ATOM 1565 C C . VAL B 1 23 ? 9.227 -20.266 -10.641 1 98.94 23 VAL B C 1
ATOM 1567 O O . VAL B 1 23 ? 8.906 -21.438 -10.766 1 98.94 23 VAL B O 1
ATOM 1570 N N . LEU B 1 24 ? 8.969 -19.328 -11.578 1 98.88 24 LEU B N 1
ATOM 1571 C CA . LEU B 1 24 ? 8.219 -19.656 -12.789 1 98.88 24 LEU B CA 1
ATOM 1572 C C . LEU B 1 24 ? 8.992 -20.656 -13.641 1 98.88 24 LEU B C 1
ATOM 1574 O O . LEU B 1 24 ? 8.391 -21.547 -14.25 1 98.88 24 LEU B O 1
ATOM 1578 N N . GLU B 1 25 ? 10.266 -20.469 -13.672 1 98.81 25 GLU B N 1
ATOM 1579 C CA . GLU B 1 25 ? 11.094 -21.422 -14.406 1 98.81 25 GLU B CA 1
ATOM 1580 C C . GLU B 1 25 ? 11 -22.828 -13.789 1 98.81 25 GLU B C 1
ATOM 1582 O O . GLU B 1 25 ? 10.906 -23.812 -14.516 1 98.81 25 GLU B O 1
ATOM 1587 N N . GLY B 1 26 ? 11.117 -22.891 -12.469 1 98.88 26 GLY B N 1
ATOM 1588 C CA . GLY B 1 26 ? 10.906 -24.172 -11.805 1 98.88 26 GLY B CA 1
ATOM 1589 C C . GLY B 1 26 ? 9.555 -24.781 -12.109 1 98.88 26 GLY B C 1
ATOM 1590 O O . GLY B 1 26 ? 9.461 -25.969 -12.398 1 98.88 26 GLY B O 1
ATOM 1591 N N . ALA B 1 27 ? 8.492 -23.969 -12.047 1 98.88 27 ALA B N 1
ATOM 1592 C CA . ALA B 1 27 ? 7.148 -24.438 -12.367 1 98.88 27 ALA B CA 1
ATOM 1593 C C . ALA B 1 27 ? 7.07 -24.953 -13.805 1 98.88 27 ALA B C 1
ATOM 1595 O O . ALA B 1 27 ? 6.449 -25.984 -14.07 1 98.88 27 ALA B O 1
ATOM 1596 N N . ALA B 1 28 ? 7.703 -24.219 -14.68 1 98.81 28 ALA B N 1
ATOM 1597 C CA . ALA B 1 28 ? 7.723 -24.625 -16.078 1 98.81 28 ALA B CA 1
ATOM 1598 C C . ALA B 1 28 ? 8.43 -25.969 -16.266 1 98.81 28 ALA B C 1
ATOM 1600 O O . ALA B 1 28 ? 7.973 -26.812 -17.031 1 98.81 28 ALA B O 1
ATOM 1601 N N . GLU B 1 29 ? 9.508 -26.094 -15.57 1 98.56 29 GLU B N 1
ATOM 1602 C CA . GLU B 1 29 ? 10.242 -27.344 -15.625 1 98.56 29 GLU B CA 1
ATOM 1603 C C . GLU B 1 29 ? 9.375 -28.516 -15.141 1 98.56 29 GLU B C 1
ATOM 1605 O O . GLU B 1 29 ? 9.531 -29.641 -15.602 1 98.56 29 GLU B O 1
ATOM 1610 N N . ALA B 1 30 ? 8.492 -28.219 -14.281 1 98.5 30 ALA B N 1
ATOM 1611 C CA . ALA B 1 30 ? 7.586 -29.234 -13.742 1 98.5 30 ALA B CA 1
ATOM 1612 C C . ALA B 1 30 ? 6.375 -29.438 -14.656 1 98.5 30 ALA B C 1
ATOM 1614 O O . ALA B 1 30 ? 5.473 -30.219 -14.344 1 98.5 30 ALA B O 1
ATOM 1615 N N . GLY B 1 31 ? 6.301 -28.625 -15.703 1 98.38 31 GLY B N 1
ATOM 1616 C CA . GLY B 1 31 ? 5.297 -28.891 -16.719 1 98.38 31 GLY B CA 1
ATOM 1617 C C . GLY B 1 31 ? 4.215 -27.828 -16.781 1 98.38 31 GLY B C 1
ATOM 1618 O O . GLY B 1 31 ? 3.256 -27.953 -17.547 1 98.38 31 GLY B O 1
ATOM 1619 N N . ALA B 1 32 ? 4.328 -26.766 -16.031 1 98.69 32 ALA B N 1
ATOM 1620 C CA . ALA B 1 32 ? 3.299 -25.719 -16.016 1 98.69 32 ALA B CA 1
ATOM 1621 C C . ALA B 1 32 ? 3.502 -24.719 -17.141 1 98.69 32 ALA B C 1
ATOM 1623 O O . ALA B 1 32 ? 4.637 -24.422 -17.531 1 98.69 32 ALA B O 1
ATOM 1624 N N . GLU B 1 33 ? 2.471 -24.219 -17.719 1 98.75 33 GLU B N 1
ATOM 1625 C CA . GLU B 1 33 ? 2.521 -22.984 -18.5 1 98.75 33 GLU B CA 1
ATOM 1626 C C . GLU B 1 33 ? 2.648 -21.75 -17.594 1 98.75 33 GLU B C 1
ATOM 1628 O O . GLU B 1 33 ? 1.995 -21.672 -16.547 1 98.75 33 GLU B O 1
ATOM 1633 N N . THR B 1 34 ? 3.496 -20.859 -18 1 98.81 34 THR B N 1
ATOM 1634 C CA . THR B 1 34 ? 3.732 -19.734 -17.109 1 98.81 34 THR B CA 1
ATOM 1635 C C . THR B 1 34 ? 3.561 -18.406 -17.859 1 98.81 34 THR B C 1
ATOM 1637 O O . THR B 1 34 ? 3.695 -18.359 -19.078 1 98.81 34 THR B O 1
ATOM 1640 N N . ARG B 1 35 ? 3.217 -17.328 -17.141 1 98.38 35 ARG B N 1
ATOM 1641 C CA . ARG B 1 35 ? 3.105 -15.969 -17.656 1 98.38 35 ARG B CA 1
ATOM 1642 C C . ARG B 1 35 ? 3.373 -14.953 -16.562 1 98.38 35 ARG B C 1
ATOM 1644 O O . ARG B 1 35 ? 2.951 -15.141 -15.414 1 98.38 35 ARG B O 1
ATOM 1651 N N . ASN B 1 36 ? 4.012 -13.898 -16.969 1 97 36 ASN B N 1
ATOM 1652 C CA . ASN B 1 36 ? 4.328 -12.836 -16.016 1 97 36 ASN B CA 1
ATOM 1653 C C . ASN B 1 36 ? 3.502 -11.578 -16.297 1 97 36 ASN B C 1
ATOM 1655 O O . ASN B 1 36 ? 3.299 -11.203 -17.453 1 97 36 ASN B O 1
ATOM 1659 N N . PHE B 1 37 ? 3.084 -10.953 -15.242 1 98.44 37 PHE B N 1
ATOM 1660 C CA . PHE B 1 37 ? 2.453 -9.641 -15.289 1 98.44 37 PHE B CA 1
ATOM 1661 C C . PHE B 1 37 ? 3.254 -8.617 -14.492 1 98.44 37 PHE B C 1
ATOM 1663 O O . PHE B 1 37 ? 3.586 -8.859 -13.328 1 98.44 37 PHE B O 1
ATOM 1670 N N . PHE B 1 38 ? 3.584 -7.535 -15.125 1 98.56 38 PHE B N 1
ATOM 1671 C CA . PHE B 1 38 ? 4.297 -6.445 -14.469 1 98.56 38 PHE B CA 1
ATOM 1672 C C . PHE B 1 38 ? 3.35 -5.289 -14.156 1 98.56 38 PHE B C 1
ATOM 1674 O O . PHE B 1 38 ? 2.955 -4.547 -15.055 1 98.56 38 PHE B O 1
ATOM 1681 N N . LEU B 1 39 ? 3.072 -5.098 -12.898 1 98.62 39 LEU B N 1
ATOM 1682 C CA . LEU B 1 39 ? 2.053 -4.141 -12.484 1 98.62 39 LEU B CA 1
ATOM 1683 C C . LEU B 1 39 ? 2.432 -2.727 -12.914 1 98.62 39 LEU B C 1
ATOM 1685 O O . LEU B 1 39 ? 1.57 -1.947 -13.32 1 98.62 39 LEU B O 1
ATOM 1689 N N . ASN B 1 40 ? 3.697 -2.42 -12.828 1 98.44 40 ASN B N 1
ATOM 1690 C CA . ASN B 1 40 ? 4.148 -1.062 -13.117 1 98.44 40 ASN B CA 1
ATOM 1691 C C . ASN B 1 40 ? 3.945 -0.699 -14.586 1 98.44 40 ASN B C 1
ATOM 1693 O O . ASN B 1 40 ? 3.959 0.479 -14.945 1 98.44 40 ASN B O 1
ATOM 1697 N N . GLU B 1 41 ? 3.779 -1.686 -15.469 1 97.88 41 GLU B N 1
ATOM 1698 C CA . GLU B 1 41 ? 3.619 -1.46 -16.906 1 97.88 41 GLU B CA 1
ATOM 1699 C C . GLU B 1 41 ? 2.145 -1.442 -17.297 1 97.88 41 GLU B C 1
ATOM 1701 O O . GLU B 1 41 ? 1.808 -1.171 -18.453 1 97.88 41 GLU B O 1
ATOM 1706 N N . MET B 1 42 ? 1.315 -1.708 -16.344 1 97.94 42 MET B N 1
ATOM 1707 C CA . MET B 1 42 ? -0.119 -1.792 -16.609 1 97.94 42 MET B CA 1
ATOM 1708 C C . MET B 1 42 ? -0.806 -0.466 -16.297 1 97.94 42 MET B C 1
ATOM 1710 O O . MET B 1 42 ? -0.333 0.301 -15.453 1 97.94 42 MET B O 1
ATOM 1714 N N . ASP B 1 43 ? -1.844 -0.236 -17.031 1 97.56 43 ASP B N 1
ATOM 1715 C CA . ASP B 1 43 ? -2.693 0.918 -16.75 1 97.56 43 ASP B CA 1
ATOM 1716 C C . ASP B 1 43 ? -3.91 0.519 -15.914 1 97.56 43 ASP B C 1
ATOM 1718 O O . ASP B 1 43 ? -4.824 -0.14 -16.422 1 97.56 43 ASP B O 1
ATOM 1722 N N . TYR B 1 44 ? -3.951 0.944 -14.656 1 97.94 44 TYR B N 1
ATOM 1723 C CA . TYR B 1 44 ? -5.055 0.605 -13.766 1 97.94 44 TYR B CA 1
ATOM 1724 C C . TYR B 1 44 ? -5.16 1.607 -12.617 1 97.94 44 TYR B C 1
ATOM 1726 O O . TYR B 1 44 ? -4.168 2.229 -12.234 1 97.94 44 TYR B O 1
ATOM 1734 N N . LYS B 1 45 ? -6.297 1.813 -12.078 1 96.88 45 LYS B N 1
ATOM 1735 C CA . LYS B 1 45 ? -6.566 2.666 -10.922 1 96.88 45 LYS B CA 1
ATOM 1736 C C . LYS B 1 45 ? -6.746 1.837 -9.656 1 96.88 45 LYS B C 1
ATOM 1738 O O . LYS B 1 45 ? -7 0.632 -9.727 1 96.88 45 LYS B O 1
ATOM 1743 N N . GLY B 1 46 ? -6.535 2.463 -8.523 1 97.75 46 GLY B N 1
ATOM 1744 C CA . GLY B 1 46 ? -6.832 1.805 -7.262 1 97.75 46 GLY B CA 1
ATOM 1745 C C . GLY B 1 46 ? -8.312 1.576 -7.039 1 97.75 46 GLY B C 1
ATOM 1746 O O . GLY B 1 46 ? -9.148 2.104 -7.781 1 97.75 46 GLY B O 1
ATOM 1747 N N . CYS B 1 47 ? -8.609 0.811 -6.102 1 98.25 47 CYS B N 1
ATOM 1748 C CA . CYS B 1 47 ? -10 0.568 -5.723 1 98.25 47 CYS B CA 1
ATOM 1749 C C . CYS B 1 47 ? -10.719 1.877 -5.426 1 98.25 47 CYS B C 1
ATOM 1751 O O . CYS B 1 47 ? -10.164 2.762 -4.77 1 98.25 47 CYS B O 1
ATOM 1753 N N . GLN B 1 48 ? -11.969 1.946 -5.898 1 97.75 48 GLN B N 1
ATOM 1754 C CA . GLN B 1 48 ? -12.727 3.189 -5.773 1 97.75 48 GLN B CA 1
ATOM 1755 C C . GLN B 1 48 ? -13.734 3.109 -4.629 1 97.75 48 GLN B C 1
ATOM 1757 O O . GLN B 1 48 ? -14.523 4.031 -4.422 1 97.75 48 GLN B O 1
ATOM 1762 N N . GLY B 1 49 ? -13.711 1.99 -3.912 1 96.25 49 GLY B N 1
ATOM 1763 C CA . GLY B 1 49 ? -14.562 1.817 -2.746 1 96.25 49 GLY B CA 1
ATOM 1764 C C . GLY B 1 49 ? -16.047 1.907 -3.07 1 96.25 49 GLY B C 1
ATOM 1765 O O . GLY B 1 49 ? -16.844 2.322 -2.23 1 96.25 49 GLY B O 1
ATOM 1766 N N . CYS B 1 50 ? -16.5 1.516 -4.266 1 95.62 50 CYS B N 1
ATOM 1767 C CA . CYS B 1 50 ? -17.859 1.738 -4.707 1 95.62 50 CYS B CA 1
ATOM 1768 C C . CYS B 1 50 ? -18.734 0.533 -4.387 1 95.62 50 CYS B C 1
ATOM 1770 O O . CYS B 1 50 ? -19.969 0.603 -4.504 1 95.62 50 CYS B O 1
ATOM 1772 N N . ASN B 1 51 ? -18.172 -0.577 -4.125 1 95.25 51 ASN B N 1
ATOM 1773 C CA . ASN B 1 51 ? -18.828 -1.812 -3.723 1 95.25 51 ASN B CA 1
ATOM 1774 C C . ASN B 1 51 ? -19.641 -2.408 -4.867 1 95.25 51 ASN B C 1
ATOM 1776 O O . ASN B 1 51 ? -20.5 -3.27 -4.645 1 95.25 51 ASN B O 1
ATOM 1780 N N . TYR B 1 52 ? -19.469 -1.9 -6.07 1 97.12 52 TYR B N 1
ATOM 1781 C CA . TYR B 1 52 ? -20.125 -2.5 -7.227 1 97.12 52 TYR B CA 1
ATOM 1782 C C . TYR B 1 52 ? -19.938 -4.012 -7.238 1 97.12 52 TYR B C 1
ATOM 1784 O O . TYR B 1 52 ? -20.875 -4.762 -7.508 1 97.12 52 TYR B O 1
ATOM 1792 N N . CYS B 1 53 ? -18.812 -4.48 -6.84 1 97.06 53 CYS B N 1
ATOM 1793 C CA . CYS B 1 53 ? -18.422 -5.887 -6.934 1 97.06 53 CYS B CA 1
ATOM 1794 C C . CYS B 1 53 ? -19.109 -6.719 -5.863 1 97.06 53 CYS B C 1
ATOM 1796 O O . CYS B 1 53 ? -19.016 -7.945 -5.867 1 97.06 53 CYS B O 1
ATOM 1798 N N . LYS B 1 54 ? -19.734 -6.066 -4.941 1 95.75 54 LYS B N 1
ATOM 1799 C CA . LYS B 1 54 ? -20.516 -6.805 -3.947 1 95.75 54 LYS B CA 1
ATOM 1800 C C . LYS B 1 54 ? -21.891 -7.176 -4.484 1 95.75 54 LYS B C 1
ATOM 1802 O O . LYS B 1 54 ? -22.5 -8.141 -4.027 1 95.75 54 LYS B O 1
ATOM 1807 N N . ALA B 1 55 ? -22.328 -6.418 -5.438 1 95.44 55 ALA B N 1
ATOM 1808 C CA . ALA B 1 55 ? -23.625 -6.695 -6.07 1 95.44 55 ALA B CA 1
ATOM 1809 C C . ALA B 1 55 ? -23.438 -7.359 -7.43 1 95.44 55 ALA B C 1
ATOM 1811 O O . ALA B 1 55 ? -24.375 -7.922 -7.992 1 95.44 55 ALA B O 1
ATOM 1812 N N . ASN B 1 56 ? -22.141 -7.215 -7.887 1 94.44 56 ASN B N 1
ATOM 1813 C CA . ASN B 1 56 ? -21.75 -7.805 -9.164 1 94.44 56 ASN B CA 1
ATOM 1814 C C . ASN B 1 56 ? -20.484 -8.656 -9.023 1 94.44 56 ASN B C 1
ATOM 1816 O O . ASN B 1 56 ? -19.641 -8.383 -8.172 1 94.44 56 ASN B O 1
ATOM 1820 N N . ASP B 1 57 ? -20.344 -9.695 -9.711 1 90.75 57 ASP B N 1
ATOM 1821 C CA . ASP B 1 57 ? -19.266 -10.648 -9.5 1 90.75 57 ASP B CA 1
ATOM 1822 C C . ASP B 1 57 ? -18 -10.203 -10.227 1 90.75 57 ASP B C 1
ATOM 1824 O O . ASP B 1 57 ? -17.188 -11.039 -10.648 1 90.75 57 ASP B O 1
ATOM 1828 N N . LYS B 1 58 ? -17.906 -8.836 -10.406 1 94.19 58 LYS B N 1
ATOM 1829 C CA . LYS B 1 58 ? -16.703 -8.273 -11.016 1 94.19 58 LYS B CA 1
ATOM 1830 C C . LYS B 1 58 ? -16.547 -6.805 -10.641 1 94.19 58 LYS B C 1
ATOM 1832 O O . LYS B 1 58 ? -17.484 -6.16 -10.188 1 94.19 58 LYS B O 1
ATOM 1837 N N . CYS B 1 59 ? -15.367 -6.312 -10.789 1 97.25 59 CYS B N 1
ATOM 1838 C CA . CYS B 1 59 ? -15.102 -4.887 -10.594 1 97.25 59 CYS B CA 1
ATOM 1839 C C . CYS B 1 59 ? -15.75 -4.062 -11.703 1 97.25 59 CYS B C 1
ATOM 1841 O O . CYS B 1 59 ? -15.805 -4.492 -12.852 1 97.25 59 CYS B O 1
ATOM 1843 N N . LYS B 1 60 ? -16.172 -2.877 -11.359 1 96.69 60 LYS B N 1
ATOM 1844 C CA . LYS B 1 60 ? -16.797 -1.956 -12.305 1 96.69 60 LYS B CA 1
ATOM 1845 C C . LYS B 1 60 ? -15.766 -1.421 -13.297 1 96.69 60 LYS B C 1
ATOM 1847 O O . LYS B 1 60 ? -16.094 -1.151 -14.453 1 96.69 60 LYS B O 1
ATOM 1852 N N . LEU B 1 61 ? -14.516 -1.258 -12.805 1 97.62 61 LEU B N 1
ATOM 1853 C CA . LEU B 1 61 ? -13.453 -0.685 -13.633 1 97.62 61 LEU B CA 1
ATOM 1854 C C . LEU B 1 61 ? -13.016 -1.667 -14.711 1 97.62 61 LEU B C 1
ATOM 1856 O O . LEU B 1 61 ? -12.828 -2.855 -14.438 1 97.62 61 LEU B O 1
ATOM 1860 N N . GLU B 1 62 ? -12.922 -1.173 -15.891 1 96.44 62 GLU B N 1
ATOM 1861 C CA . GLU B 1 62 ? -12.453 -1.971 -17.016 1 96.44 62 GLU B CA 1
ATOM 1862 C C . GLU B 1 62 ? -11.07 -1.533 -17.469 1 96.44 62 GLU B C 1
ATOM 1864 O O . GLU B 1 62 ? -10.914 -0.967 -18.562 1 96.44 62 GLU B O 1
ATOM 1869 N N . ASP B 1 63 ? -10.109 -1.78 -16.719 1 98 63 ASP B N 1
ATOM 1870 C CA . ASP B 1 63 ? -8.719 -1.455 -17.047 1 98 63 ASP B CA 1
ATOM 1871 C C . ASP B 1 63 ? -7.875 -2.719 -17.172 1 98 63 ASP B C 1
ATOM 1873 O O . ASP B 1 63 ? -8.414 -3.818 -17.328 1 98 63 ASP B O 1
ATOM 1877 N N . ASP B 1 64 ? -6.57 -2.627 -17.172 1 98.44 64 ASP B N 1
ATOM 1878 C CA . ASP B 1 64 ? -5.676 -3.736 -17.484 1 98.44 64 ASP B CA 1
ATOM 1879 C C . ASP B 1 64 ? -5.785 -4.848 -16.438 1 98.44 64 ASP B C 1
ATOM 1881 O O . ASP B 1 64 ? -5.375 -5.98 -16.688 1 98.44 64 ASP B O 1
ATOM 1885 N N . LEU B 1 65 ? -6.348 -4.57 -15.289 1 98.5 65 LEU B N 1
ATOM 1886 C CA . LEU B 1 65 ? -6.441 -5.598 -14.266 1 98.5 65 LEU B CA 1
ATOM 1887 C C . LEU B 1 65 ? -7.516 -6.621 -14.609 1 98.5 65 LEU B C 1
ATOM 1889 O O . LEU B 1 65 ? -7.539 -7.723 -14.055 1 98.5 65 LEU B O 1
ATOM 1893 N N . ALA B 1 66 ? -8.461 -6.211 -15.484 1 97.44 66 ALA B N 1
ATOM 1894 C CA . ALA B 1 66 ? -9.508 -7.148 -15.883 1 97.44 66 ALA B CA 1
ATOM 1895 C C . ALA B 1 66 ? -8.906 -8.43 -16.453 1 97.44 66 ALA B C 1
ATOM 1897 O O . ALA B 1 66 ? -9.258 -9.531 -16.016 1 97.44 66 ALA B O 1
ATOM 1898 N N . GLU B 1 67 ? -7.988 -8.211 -17.328 1 97.75 67 GLU B N 1
ATOM 1899 C CA . GLU B 1 67 ? -7.316 -9.383 -17.891 1 97.75 67 GLU B CA 1
ATOM 1900 C C . GLU B 1 67 ? -6.531 -10.141 -16.828 1 97.75 67 GLU B C 1
ATOM 1902 O O . GLU B 1 67 ? -6.531 -11.367 -16.797 1 97.75 67 GLU B O 1
ATOM 1907 N N . LEU B 1 68 ? -5.84 -9.453 -16.016 1 98.56 68 LEU B N 1
ATOM 1908 C CA . LEU B 1 68 ? -5.055 -10.094 -14.969 1 98.56 68 LEU B CA 1
ATOM 1909 C C . LEU B 1 68 ? -5.953 -10.914 -14.039 1 98.56 68 LEU B C 1
ATOM 1911 O O . LEU B 1 68 ? -5.586 -12.016 -13.625 1 98.56 68 LEU B O 1
ATOM 1915 N N . PHE B 1 69 ? -7.105 -10.398 -13.711 1 98.25 69 PHE B N 1
ATOM 1916 C CA . PHE B 1 69 ? -8.031 -11.125 -12.852 1 98.25 69 PHE B CA 1
ATOM 1917 C C . PHE B 1 69 ? -8.508 -12.406 -13.531 1 98.25 69 PHE B C 1
ATOM 1919 O O . PHE B 1 69 ? -8.617 -13.453 -12.891 1 98.25 69 PHE B O 1
ATOM 1926 N N . ASP B 1 70 ? -8.797 -12.32 -14.844 1 97.94 70 ASP B N 1
ATOM 1927 C CA . ASP B 1 70 ? -9.164 -13.523 -15.586 1 97.94 70 ASP B CA 1
ATOM 1928 C C . ASP B 1 70 ? -8.062 -14.578 -15.508 1 97.94 70 ASP B C 1
ATOM 1930 O O . ASP B 1 70 ? -8.344 -15.75 -15.258 1 97.94 70 ASP B O 1
ATOM 1934 N N . GLU B 1 71 ? -6.852 -14.125 -15.656 1 98.5 71 GLU B N 1
ATOM 1935 C CA . GLU B 1 71 ? -5.711 -15.031 -15.609 1 98.5 71 GLU B CA 1
ATOM 1936 C C . GLU B 1 71 ? -5.504 -15.594 -14.211 1 98.5 71 GLU B C 1
ATOM 1938 O O . GLU B 1 71 ? -5.188 -16.781 -14.047 1 98.5 71 GLU B O 1
ATOM 1943 N N . LEU B 1 72 ? -5.68 -14.789 -13.242 1 98.56 72 LEU B N 1
ATOM 1944 C CA . LEU B 1 72 ? -5.547 -15.219 -11.859 1 98.56 72 LEU B CA 1
ATOM 1945 C C . LEU B 1 72 ? -6.578 -16.281 -11.516 1 98.56 72 LEU B C 1
ATOM 1947 O O . LEU B 1 72 ? -6.246 -17.312 -10.906 1 98.56 72 LEU B O 1
ATOM 1951 N N . LEU B 1 73 ? -7.77 -16.062 -11.961 1 98 73 LEU B N 1
ATOM 1952 C CA . LEU B 1 73 ? -8.844 -17.016 -11.688 1 98 73 LEU B CA 1
ATOM 1953 C C . LEU B 1 73 ? -8.617 -18.328 -12.422 1 98 73 LEU B C 1
ATOM 1955 O O . LEU B 1 73 ? -8.984 -19.391 -11.93 1 98 73 LEU B O 1
ATOM 1959 N N . ALA B 1 74 ? -7.969 -18.25 -13.555 1 98.31 74 ALA B N 1
ATOM 1960 C CA . ALA B 1 74 ? -7.742 -19.438 -14.375 1 98.31 74 ALA B CA 1
ATOM 1961 C C . ALA B 1 74 ? -6.484 -20.172 -13.93 1 98.31 74 ALA B C 1
ATOM 1963 O O . ALA B 1 74 ? -6.305 -21.359 -14.25 1 98.31 74 ALA B O 1
ATOM 1964 N N . ALA B 1 75 ? -5.586 -19.547 -13.211 1 98.75 75 ALA B N 1
ATOM 1965 C CA . ALA B 1 75 ? -4.301 -20.141 -12.844 1 98.75 75 ALA B CA 1
ATOM 1966 C C . ALA B 1 75 ? -4.461 -21.141 -11.711 1 98.75 75 ALA B C 1
ATOM 1968 O O . ALA B 1 75 ? -5.406 -21.062 -10.922 1 98.75 75 ALA B O 1
ATOM 1969 N N . ASP B 1 76 ? -3.512 -22.094 -11.656 1 98.81 76 ASP B N 1
ATOM 1970 C CA . ASP B 1 76 ? -3.422 -23.047 -10.555 1 98.81 76 ASP B CA 1
ATOM 1971 C C . ASP B 1 76 ? -2.463 -22.547 -9.477 1 98.81 76 ASP B C 1
ATOM 1973 O O . ASP B 1 76 ? -2.586 -22.922 -8.312 1 98.81 76 ASP B O 1
ATOM 1977 N N . GLY B 1 77 ? -1.509 -21.781 -9.859 1 98.81 77 GLY B N 1
ATOM 1978 C CA . GLY B 1 77 ? -0.529 -21.188 -8.969 1 98.81 77 GLY B CA 1
ATOM 1979 C C . GLY B 1 77 ? -0.26 -19.719 -9.281 1 98.81 77 GLY B C 1
ATOM 1980 O O . GLY B 1 77 ? -0.335 -19.297 -10.438 1 98.81 77 GLY B O 1
ATOM 1981 N N . VAL B 1 78 ? 0.029 -19 -8.289 1 98.94 78 VAL B N 1
ATOM 1982 C CA . VAL B 1 78 ? 0.338 -17.578 -8.445 1 98.94 78 VAL B CA 1
ATOM 1983 C C . VAL B 1 78 ? 1.574 -17.234 -7.621 1 98.94 78 VAL B C 1
ATOM 1985 O O . VAL B 1 78 ? 1.68 -17.609 -6.453 1 98.94 78 VAL B O 1
ATOM 1988 N N . VAL B 1 79 ? 2.518 -16.562 -8.195 1 98.94 79 VAL B N 1
ATOM 1989 C CA . VAL B 1 79 ? 3.676 -16.016 -7.504 1 98.94 79 VAL B CA 1
ATOM 1990 C C . VAL B 1 79 ? 3.514 -14.5 -7.359 1 98.94 79 VAL B C 1
ATOM 1992 O O . VAL B 1 79 ? 3.404 -13.781 -8.359 1 98.94 79 VAL B O 1
ATOM 1995 N N . PHE B 1 80 ? 3.439 -14.031 -6.172 1 98.88 80 PHE B N 1
ATOM 1996 C CA . PHE B 1 80 ? 3.389 -12.602 -5.871 1 98.88 80 PHE B CA 1
ATOM 1997 C C . PHE B 1 80 ? 4.77 -12.078 -5.492 1 98.88 80 PHE B C 1
ATOM 1999 O O . PHE B 1 80 ? 5.371 -12.555 -4.527 1 98.88 80 PHE B O 1
ATOM 2006 N N . GLY B 1 81 ? 5.273 -11.164 -6.25 1 98.75 81 GLY B N 1
ATOM 2007 C CA . GLY B 1 81 ? 6.586 -10.602 -5.965 1 98.75 81 GLY B CA 1
ATOM 2008 C C . GLY B 1 81 ? 6.57 -9.102 -5.781 1 98.75 81 GLY B C 1
ATOM 2009 O O . GLY B 1 81 ? 6.121 -8.367 -6.664 1 98.75 81 GLY B O 1
ATOM 2010 N N . SER B 1 82 ? 7.078 -8.648 -4.695 1 98.69 82 SER B N 1
ATOM 2011 C CA . SER B 1 82 ? 7.203 -7.215 -4.449 1 98.69 82 SER B CA 1
ATOM 2012 C C . SER B 1 82 ? 8.43 -6.91 -3.59 1 98.69 82 SER B C 1
ATOM 2014 O O . SER B 1 82 ? 8.719 -7.629 -2.633 1 98.69 82 SER B O 1
ATOM 2016 N N . PRO B 1 83 ? 9.211 -5.859 -3.912 1 98.31 83 PRO B N 1
ATOM 2017 C CA . PRO B 1 83 ? 10.188 -5.359 -2.939 1 98.31 83 PRO B CA 1
ATOM 2018 C C . PRO B 1 83 ? 9.531 -4.617 -1.778 1 98.31 83 PRO B C 1
ATOM 2020 O O . PRO B 1 83 ? 8.328 -4.352 -1.809 1 98.31 83 PRO B O 1
ATOM 2023 N N . ILE B 1 84 ? 10.312 -4.402 -0.765 1 97.19 84 ILE B N 1
ATOM 2024 C CA . ILE B 1 84 ? 9.914 -3.527 0.331 1 97.19 84 ILE B CA 1
ATOM 2025 C C . ILE B 1 84 ? 10.32 -2.09 0.019 1 97.19 84 ILE B C 1
ATOM 2027 O O . ILE B 1 84 ? 11.508 -1.795 -0.12 1 97.19 84 ILE B O 1
ATOM 2031 N N . TYR B 1 85 ? 9.383 -1.248 -0.199 1 95.69 85 TYR B N 1
ATOM 2032 C CA . TYR B 1 85 ? 9.555 0.193 -0.348 1 95.69 85 TYR B CA 1
ATOM 2033 C C . TYR B 1 85 ? 8.953 0.938 0.837 1 95.69 85 TYR B C 1
ATOM 2035 O O . TYR B 1 85 ? 7.758 0.809 1.12 1 95.69 85 TYR B O 1
ATOM 2043 N N . PHE B 1 86 ? 9.828 1.656 1.512 1 92.94 86 PHE B N 1
ATOM 2044 C CA . PHE B 1 86 ? 9.414 2.482 2.639 1 92.94 86 PHE B CA 1
ATOM 2045 C C . PHE B 1 86 ? 8.688 1.647 3.684 1 92.94 86 PHE B C 1
ATOM 2047 O O . PHE B 1 86 ? 7.645 2.061 4.203 1 92.94 86 PHE B O 1
ATOM 2054 N N . GLY B 1 87 ? 9.188 0.396 3.791 1 92.5 87 GLY B N 1
ATOM 2055 C CA . GLY B 1 87 ? 8.805 -0.459 4.902 1 92.5 87 GLY B CA 1
ATOM 2056 C C . GLY B 1 87 ? 7.66 -1.395 4.566 1 92.5 87 GLY B C 1
ATOM 2057 O O . GLY B 1 87 ? 7.223 -2.176 5.414 1 92.5 87 GLY B O 1
ATOM 2058 N N . GLN B 1 88 ? 7.113 -1.356 3.404 1 95.12 88 GLN B N 1
ATOM 2059 C CA . GLN B 1 88 ? 5.992 -2.197 2.986 1 95.12 88 GLN B CA 1
ATOM 2060 C C . GLN B 1 88 ? 6.152 -2.643 1.536 1 95.12 88 GLN B C 1
ATOM 2062 O O . GLN B 1 88 ? 7.02 -2.141 0.819 1 95.12 88 GLN B O 1
ATOM 2067 N N . PHE B 1 89 ? 5.309 -3.6 1.122 1 97 89 PHE B N 1
ATOM 2068 C CA . PHE B 1 89 ? 5.258 -3.891 -0.305 1 97 89 PHE B CA 1
ATOM 2069 C C . PHE B 1 89 ? 4.902 -2.641 -1.101 1 97 89 PHE B C 1
ATOM 2071 O O . PHE B 1 89 ? 4.316 -1.7 -0.561 1 97 89 PHE B O 1
ATOM 2078 N N . THR B 1 90 ? 5.254 -2.668 -2.35 1 98.31 90 THR B N 1
ATOM 2079 C CA . THR B 1 90 ? 5.156 -1.455 -3.152 1 98.31 90 THR B CA 1
ATOM 2080 C C . THR B 1 90 ? 3.703 -1.014 -3.293 1 98.31 90 THR B C 1
ATOM 2082 O O . THR B 1 90 ? 2.791 -1.842 -3.256 1 98.31 90 THR B O 1
ATOM 2085 N N . GLY B 1 91 ? 3.574 0.266 -3.469 1 98.31 91 GLY B N 1
ATOM 2086 C CA . GLY B 1 91 ? 2.254 0.792 -3.775 1 98.31 91 GLY B CA 1
ATOM 2087 C C . GLY B 1 91 ? 1.62 0.141 -4.988 1 98.31 91 GLY B C 1
ATOM 2088 O O . GLY B 1 91 ? 0.401 -0.037 -5.039 1 98.31 91 GLY B O 1
ATOM 2089 N N . GLN B 1 92 ? 2.418 -0.211 -5.988 1 98.5 92 GLN B N 1
ATOM 2090 C CA . GLN B 1 92 ? 1.929 -0.914 -7.172 1 98.5 92 GLN B CA 1
ATOM 2091 C C . GLN B 1 92 ? 1.243 -2.223 -6.789 1 98.5 92 GLN B C 1
ATOM 2093 O O . GLN B 1 92 ? 0.141 -2.512 -7.258 1 98.5 92 GLN B O 1
ATOM 2098 N N . MET B 1 93 ? 1.875 -2.965 -5.926 1 98.5 93 MET B N 1
ATOM 2099 C CA . MET B 1 93 ? 1.303 -4.227 -5.469 1 98.5 93 MET B CA 1
ATOM 2100 C C . MET B 1 93 ? 0.059 -3.986 -4.617 1 98.5 93 MET B C 1
ATOM 2102 O O . MET B 1 93 ? -0.943 -4.688 -4.766 1 98.5 93 MET B O 1
ATOM 2106 N N . ARG B 1 94 ? 0.14 -2.994 -3.746 1 98.06 94 ARG B N 1
ATOM 2107 C CA . ARG B 1 94 ? -0.98 -2.713 -2.854 1 98.06 94 ARG B CA 1
ATOM 2108 C C . ARG B 1 94 ? -2.213 -2.281 -3.643 1 98.06 94 ARG B C 1
ATOM 2110 O O . ARG B 1 94 ? -3.334 -2.676 -3.318 1 98.06 94 ARG B O 1
ATOM 2117 N N . LEU B 1 95 ? -2.031 -1.441 -4.66 1 98.31 95 LEU B N 1
ATOM 2118 C CA . LEU B 1 95 ? -3.131 -1.027 -5.527 1 98.31 95 LEU B CA 1
ATOM 2119 C C . LEU B 1 95 ? -3.84 -2.238 -6.121 1 98.31 95 LEU B C 1
ATOM 2121 O O . LEU B 1 95 ? -5.07 -2.307 -6.117 1 98.31 95 LEU B O 1
ATOM 2125 N N . PHE B 1 96 ? -3.07 -3.174 -6.57 1 98.62 96 PHE B N 1
ATOM 2126 C CA . PHE B 1 96 ? -3.592 -4.41 -7.141 1 98.62 96 PHE B CA 1
ATOM 2127 C C . PHE B 1 96 ? -4.363 -5.203 -6.09 1 98.62 96 PHE B C 1
ATOM 2129 O O . PHE B 1 96 ? -5.488 -5.648 -6.344 1 98.62 96 PHE B O 1
ATOM 2136 N N . LEU B 1 97 ? -3.771 -5.355 -4.949 1 97.88 97 LEU B N 1
ATOM 2137 C CA . LEU B 1 97 ? -4.379 -6.156 -3.893 1 97.88 97 LEU B CA 1
ATOM 2138 C C . LEU B 1 97 ? -5.719 -5.566 -3.465 1 97.88 97 LEU B C 1
ATOM 2140 O O . LEU B 1 97 ? -6.688 -6.301 -3.248 1 97.88 97 LEU B O 1
ATOM 2144 N N . ASP B 1 98 ? -5.75 -4.262 -3.357 1 97.69 98 ASP B N 1
ATOM 2145 C CA . ASP B 1 98 ? -7.023 -3.627 -3.029 1 97.69 98 ASP B CA 1
ATOM 2146 C C . ASP B 1 98 ? -8.102 -4.012 -4.035 1 97.69 98 ASP B C 1
ATOM 2148 O O . ASP B 1 98 ? -9.258 -4.227 -3.662 1 97.69 98 ASP B O 1
ATOM 2152 N N . ARG B 1 99 ? -7.734 -4.098 -5.277 1 97.94 99 ARG B N 1
ATOM 2153 C CA . ARG B 1 99 ? -8.664 -4.41 -6.355 1 97.94 99 ARG B CA 1
ATOM 2154 C C . ARG B 1 99 ? -9.117 -5.867 -6.289 1 97.94 99 ARG B C 1
ATOM 2156 O O . ARG B 1 99 ? -10.133 -6.234 -6.879 1 97.94 99 ARG B O 1
ATOM 2163 N N . CYS B 1 100 ? -8.383 -6.711 -5.613 1 97.5 100 CYS B N 1
ATOM 2164 C CA . CYS B 1 100 ? -8.766 -8.109 -5.43 1 97.5 100 CYS B CA 1
ATOM 2165 C C . CYS B 1 100 ? -10.023 -8.219 -4.566 1 97.5 100 CYS B C 1
ATOM 2167 O O . CYS B 1 100 ? -10.633 -9.281 -4.488 1 97.5 100 CYS B O 1
ATOM 2169 N N . TYR B 1 101 ? -10.383 -7.109 -3.926 1 96.75 101 TYR B N 1
ATOM 2170 C CA . TYR B 1 101 ? -11.656 -7.094 -3.217 1 96.75 101 TYR B CA 1
ATOM 2171 C C . TYR B 1 101 ? -12.797 -7.52 -4.133 1 96.75 101 TYR B C 1
ATOM 2173 O O . TYR B 1 101 ? -13.797 -8.078 -3.674 1 96.75 101 TYR B O 1
ATOM 2181 N N . SER B 1 102 ? -12.641 -7.344 -5.434 1 97.25 102 SER B N 1
ATOM 2182 C CA . SER B 1 102 ? -13.656 -7.727 -6.406 1 97.25 102 SER B CA 1
ATOM 2183 C C . SER B 1 102 ? -13.742 -9.242 -6.551 1 97.25 102 SER B C 1
ATOM 2185 O O . SER B 1 102 ? -14.688 -9.766 -7.145 1 97.25 102 SER B O 1
ATOM 2187 N N . LEU B 1 103 ? -12.812 -9.953 -5.969 1 96.81 103 LEU B N 1
ATOM 2188 C CA . LEU B 1 103 ? -12.781 -11.406 -6.051 1 96.81 103 LEU B CA 1
ATOM 2189 C C . LEU B 1 103 ? -13.352 -12.031 -4.781 1 96.81 103 LEU B C 1
ATOM 2191 O O . LEU B 1 103 ? -13.234 -13.242 -4.574 1 96.81 103 LEU B O 1
ATOM 2195 N N . ILE B 1 104 ? -13.883 -11.227 -3.943 1 95.5 104 ILE B N 1
ATOM 2196 C CA . ILE B 1 104 ? -14.445 -11.648 -2.662 1 95.5 104 ILE B CA 1
ATOM 2197 C C . ILE B 1 104 ? -15.938 -11.336 -2.623 1 95.5 104 ILE B C 1
ATOM 2199 O O . ILE B 1 104 ? -16.375 -10.281 -3.088 1 95.5 104 ILE B O 1
ATOM 2203 N N . ASN B 1 105 ? -16.719 -12.227 -2.029 1 95.31 105 ASN B N 1
ATOM 2204 C CA . ASN B 1 105 ? -18.156 -12.023 -1.882 1 95.31 105 ASN B CA 1
ATOM 2205 C C . ASN B 1 105 ? -18.469 -11.031 -0.766 1 95.31 105 ASN B C 1
ATOM 2207 O O . ASN B 1 105 ? -17.594 -10.648 -0.003 1 95.31 105 ASN B O 1
ATOM 2211 N N . ALA B 1 106 ? -19.734 -10.625 -0.665 1 92.19 106 ALA B N 1
ATOM 2212 C CA . ALA B 1 106 ? -20.188 -9.68 0.354 1 92.19 106 ALA B CA 1
ATOM 2213 C C . ALA B 1 106 ? -20.031 -10.266 1.754 1 92.19 106 ALA B C 1
ATOM 2215 O O . ALA B 1 106 ? -19.812 -9.531 2.719 1 92.19 106 ALA B O 1
ATOM 2216 N N . ASP B 1 107 ? -20.062 -11.625 1.856 1 91.62 107 ASP B N 1
ATOM 2217 C CA . ASP B 1 107 ? -19.922 -12.281 3.152 1 91.62 107 ASP B CA 1
ATOM 2218 C C . ASP B 1 107 ? -18.453 -12.617 3.428 1 91.62 107 ASP B C 1
ATOM 2220 O O . ASP B 1 107 ? -18.156 -13.391 4.34 1 91.62 107 ASP B O 1
ATOM 2224 N N . PHE B 1 108 ? -17.516 -12.188 2.514 1 90.88 108 PHE B N 1
ATOM 2225 C CA . PHE B 1 108 ? -16.062 -12.266 2.641 1 90.88 108 PHE B CA 1
ATOM 2226 C C . PHE B 1 108 ? -15.547 -13.648 2.258 1 90.88 108 PHE B C 1
ATOM 2228 O O . PHE B 1 108 ? -14.367 -13.945 2.41 1 90.88 108 PHE B O 1
ATOM 2235 N N . SER B 1 109 ? -16.516 -14.508 1.777 1 94.31 109 SER B N 1
ATOM 2236 C CA . SER B 1 109 ? -16.016 -15.742 1.178 1 94.31 109 SER B CA 1
ATOM 2237 C C . SER B 1 109 ? -15.328 -15.469 -0.161 1 94.31 109 SER B C 1
ATOM 2239 O O . SER B 1 109 ? -15.672 -14.5 -0.85 1 94.31 109 SER B O 1
ATOM 2241 N N . SER B 1 110 ? -14.438 -16.297 -0.539 1 95.75 110 SER B N 1
ATOM 2242 C CA . SER B 1 110 ? -13.625 -16.078 -1.73 1 95.75 110 SER B CA 1
ATOM 2243 C C . SER B 1 110 ? -14.359 -16.531 -2.99 1 95.75 110 SER B C 1
ATOM 2245 O O . SER B 1 110 ? -15.031 -17.562 -2.986 1 95.75 110 SER B O 1
ATOM 2247 N N . ARG B 1 111 ? -14.172 -15.766 -4.094 1 96.06 111 ARG B N 1
ATOM 2248 C CA . ARG B 1 111 ? -14.625 -16.172 -5.418 1 96.06 111 ARG B CA 1
ATOM 2249 C C . ARG B 1 111 ? -13.508 -16.859 -6.195 1 96.06 111 ARG B C 1
ATOM 2251 O O . ARG B 1 111 ? -13.719 -17.328 -7.316 1 96.06 111 ARG B O 1
ATOM 2258 N N . VAL B 1 112 ? -12.32 -16.938 -5.586 1 97.25 112 VAL B N 1
ATOM 2259 C CA . VAL B 1 112 ? -11.172 -17.609 -6.188 1 97.25 112 VAL B CA 1
ATOM 2260 C C . VAL B 1 112 ? -11.336 -19.125 -6.066 1 97.25 112 VAL B C 1
ATOM 2262 O O . VAL B 1 112 ? -11.625 -19.641 -4.984 1 97.25 112 VAL B O 1
ATOM 2265 N N . PRO B 1 113 ? -11.258 -19.828 -7.176 1 97 113 PRO B N 1
ATOM 2266 C CA . PRO B 1 113 ? -11.375 -21.281 -7.102 1 97 113 PRO B CA 1
ATOM 2267 C C . PRO B 1 113 ? -10.43 -21.906 -6.074 1 97 113 PRO B C 1
ATOM 2269 O O . PRO B 1 113 ? -9.289 -21.469 -5.941 1 97 113 PRO B O 1
ATOM 2272 N N . ALA B 1 114 ? -10.875 -22.891 -5.371 1 95.06 114 ALA B N 1
ATOM 2273 C CA . ALA B 1 114 ? -10.117 -23.562 -4.312 1 95.06 114 ALA B CA 1
ATOM 2274 C C . ALA B 1 114 ? -8.938 -24.328 -4.887 1 95.06 114 ALA B C 1
ATOM 2276 O O . ALA B 1 114 ? -8.914 -24.641 -6.082 1 95.06 114 ALA B O 1
ATOM 2277 N N . GLY B 1 115 ? -7.949 -24.516 -4.016 1 96.88 115 GLY B N 1
ATOM 2278 C CA . GLY B 1 115 ? -6.863 -25.422 -4.375 1 96.88 115 GLY B CA 1
ATOM 2279 C C . GLY B 1 115 ? -5.664 -24.688 -4.961 1 96.88 115 GLY B C 1
ATOM 2280 O O . GLY B 1 115 ? -4.637 -25.312 -5.242 1 96.88 115 GLY B O 1
ATOM 2281 N N . LYS B 1 116 ? -5.734 -23.391 -5.102 1 98.31 116 LYS B N 1
ATOM 2282 C CA . LYS B 1 116 ? -4.641 -22.641 -5.707 1 98.31 116 LYS B CA 1
ATOM 2283 C C . LYS B 1 116 ? -3.455 -22.531 -4.754 1 98.31 116 LYS B C 1
ATOM 2285 O O . LYS B 1 116 ? -3.637 -22.391 -3.543 1 98.31 116 LYS B O 1
ATOM 2290 N N . LYS B 1 117 ? -2.27 -22.609 -5.359 1 98.81 117 LYS B N 1
ATOM 2291 C CA . LYS B 1 117 ? -1.021 -22.469 -4.617 1 98.81 117 LYS B CA 1
ATOM 2292 C C . LYS B 1 117 ? -0.4 -21.094 -4.848 1 98.81 117 LYS B C 1
ATOM 2294 O O . LYS B 1 117 ? -0.544 -20.516 -5.926 1 98.81 117 LYS B O 1
ATOM 2299 N N . ALA B 1 118 ? 0.253 -20.641 -3.85 1 98.81 118 ALA B N 1
ATOM 2300 C CA . ALA B 1 118 ? 0.888 -19.328 -3.961 1 98.81 118 ALA B CA 1
ATOM 2301 C C . ALA B 1 118 ? 2.316 -19.359 -3.426 1 98.81 118 ALA B C 1
ATOM 2303 O O . ALA B 1 118 ? 2.627 -20.141 -2.518 1 98.81 118 ALA B O 1
ATOM 2304 N N . VAL B 1 119 ? 3.15 -18.625 -3.992 1 98.88 119 VAL B N 1
ATOM 2305 C CA . VAL B 1 119 ? 4.457 -18.266 -3.451 1 98.88 119 VAL B CA 1
ATOM 2306 C C . VAL B 1 119 ? 4.574 -16.75 -3.322 1 98.88 119 VAL B C 1
ATOM 2308 O O . VAL B 1 119 ? 4.16 -16.016 -4.219 1 98.88 119 VAL B O 1
ATOM 2311 N N . ILE B 1 120 ? 5.082 -16.297 -2.238 1 98.81 120 ILE B N 1
ATOM 2312 C CA . ILE B 1 120 ? 5.332 -14.875 -2.018 1 98.81 120 ILE B CA 1
ATOM 2313 C C . ILE B 1 120 ? 6.832 -14.602 -2.08 1 98.81 120 ILE B C 1
ATOM 2315 O O . ILE B 1 120 ? 7.625 -15.289 -1.438 1 98.81 120 ILE B O 1
ATOM 2319 N N . ILE B 1 121 ? 7.18 -13.617 -2.891 1 98.75 121 ILE B N 1
ATOM 2320 C CA . ILE B 1 121 ? 8.562 -13.18 -3.023 1 98.75 121 ILE B CA 1
ATOM 2321 C C . ILE B 1 121 ? 8.703 -11.742 -2.541 1 98.75 121 ILE B C 1
ATOM 2323 O O . ILE B 1 121 ? 7.953 -10.859 -2.977 1 98.75 121 ILE B O 1
ATOM 2327 N N . GLY B 1 122 ? 9.594 -11.555 -1.661 1 98.38 122 GLY B N 1
ATOM 2328 C CA . GLY B 1 122 ? 9.938 -10.203 -1.244 1 98.38 122 GLY B CA 1
ATOM 2329 C C . GLY B 1 122 ? 11.43 -9.938 -1.24 1 98.38 122 GLY B C 1
ATOM 2330 O O . GLY B 1 122 ? 12.227 -10.828 -0.919 1 98.38 122 GLY B O 1
ATOM 2331 N N . THR B 1 123 ? 11.805 -8.758 -1.626 1 98.38 123 THR B N 1
ATOM 2332 C CA 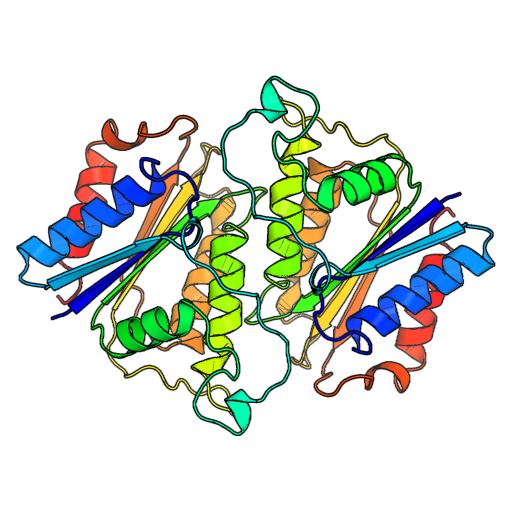. THR B 1 123 ? 13.195 -8.328 -1.516 1 98.38 123 THR B CA 1
ATOM 2333 C C . THR B 1 123 ? 13.297 -7.039 -0.703 1 98.38 123 THR B C 1
ATOM 2335 O O . THR B 1 123 ? 12.359 -6.242 -0.67 1 98.38 123 THR B O 1
ATOM 2338 N N . GLN B 1 124 ? 14.406 -6.895 -0.004 1 97.69 124 GLN B N 1
ATOM 2339 C CA . GLN B 1 124 ? 14.609 -5.738 0.862 1 97.69 124 GLN B CA 1
ATOM 2340 C C . GLN B 1 124 ? 16.078 -5.328 0.904 1 97.69 124 GLN B C 1
ATOM 2342 O O . GLN B 1 124 ? 16.969 -6.16 0.709 1 97.69 124 GLN B O 1
ATOM 2347 N N . GLY B 1 125 ? 16.281 -4.016 1.119 1 95.06 125 GLY B N 1
ATOM 2348 C CA . GLY B 1 125 ? 17.641 -3.537 1.359 1 95.06 125 GLY B CA 1
ATOM 2349 C C . GLY B 1 125 ? 18.156 -3.883 2.744 1 95.06 125 GLY B C 1
ATOM 2350 O O . GLY B 1 125 ? 19.359 -4.086 2.93 1 95.06 125 GLY B O 1
ATOM 2351 N N . ALA B 1 126 ? 17.266 -3.904 3.736 1 94.56 126 ALA B N 1
ATOM 2352 C CA . ALA B 1 126 ? 17.656 -4.262 5.102 1 94.56 126 ALA B CA 1
ATOM 2353 C C . ALA B 1 126 ? 18.312 -5.637 5.145 1 94.56 126 ALA B C 1
ATOM 2355 O O . ALA B 1 126 ? 17.766 -6.613 4.629 1 94.56 126 ALA B O 1
ATOM 2356 N N . PRO B 1 127 ? 19.406 -5.715 5.785 1 95.44 127 PRO B N 1
ATOM 2357 C CA . PRO B 1 127 ? 20.141 -6.98 5.777 1 95.44 127 PRO B CA 1
ATOM 2358 C C . PRO B 1 127 ? 19.531 -8.023 6.719 1 95.44 127 PRO B C 1
ATOM 2360 O O . PRO B 1 127 ? 19.797 -9.219 6.57 1 95.44 127 PRO B O 1
ATOM 2363 N N . ASP B 1 128 ? 18.766 -7.551 7.688 1 96.31 128 ASP B N 1
ATOM 2364 C CA . ASP B 1 128 ? 18.109 -8.469 8.617 1 96.31 128 ASP B CA 1
ATOM 2365 C C . ASP B 1 128 ? 16.859 -9.07 7.992 1 96.31 128 ASP B C 1
ATOM 2367 O O . ASP B 1 128 ? 15.898 -8.352 7.691 1 96.31 128 ASP B O 1
ATOM 2371 N N . ALA B 1 129 ? 16.797 -10.422 7.871 1 94.19 129 ALA B N 1
ATOM 2372 C CA . ALA B 1 129 ? 15.695 -11.125 7.234 1 94.19 129 ALA B CA 1
ATOM 2373 C C . ALA B 1 129 ? 14.391 -10.906 8 1 94.19 129 ALA B C 1
ATOM 2375 O O . ALA B 1 129 ? 13.305 -10.992 7.422 1 94.19 129 ALA B O 1
ATOM 2376 N N . ALA B 1 130 ? 14.523 -10.555 9.289 1 95.5 130 ALA B N 1
ATOM 2377 C CA . ALA B 1 130 ? 13.336 -10.445 10.125 1 95.5 130 ALA B CA 1
ATOM 2378 C C . ALA B 1 130 ? 12.82 -9.008 10.164 1 95.5 130 ALA B C 1
ATOM 2380 O O . ALA B 1 130 ? 11.781 -8.734 10.773 1 95.5 130 ALA B O 1
ATOM 2381 N N . ALA B 1 131 ? 13.516 -8.102 9.484 1 94.75 131 ALA B N 1
ATOM 2382 C CA . ALA B 1 131 ? 13.211 -6.672 9.578 1 94.75 131 ALA B CA 1
ATOM 2383 C C . ALA B 1 131 ? 11.758 -6.395 9.219 1 94.75 131 ALA B C 1
ATOM 2385 O O . ALA B 1 131 ? 11.117 -5.512 9.797 1 94.75 131 ALA B O 1
ATOM 2386 N N . PHE B 1 132 ? 11.219 -7.23 8.289 1 95.75 132 PHE B N 1
ATOM 2387 C CA . PHE B 1 132 ? 9.867 -6.973 7.812 1 95.75 132 PHE B CA 1
ATOM 2388 C C . PHE B 1 132 ? 9.016 -8.234 7.879 1 95.75 132 PHE B C 1
ATOM 2390 O O . PHE B 1 132 ? 8.133 -8.445 7.043 1 95.75 132 PHE B O 1
ATOM 2397 N N . LYS B 1 133 ? 9.289 -9.07 8.828 1 95.56 133 LYS B N 1
ATOM 2398 C CA . LYS B 1 133 ? 8.602 -10.344 9.023 1 95.56 133 LYS B CA 1
ATOM 2399 C C . LYS B 1 133 ? 7.09 -10.141 9.117 1 95.56 133 LYS B C 1
ATOM 2401 O O . LYS B 1 133 ? 6.32 -10.891 8.508 1 95.56 133 LYS B O 1
ATOM 2406 N N . GLY B 1 134 ? 6.691 -9.094 9.805 1 93.75 134 GLY B N 1
ATOM 2407 C CA . GLY B 1 134 ? 5.277 -8.812 9.961 1 93.75 134 GLY B CA 1
ATOM 2408 C C . GLY B 1 134 ? 4.586 -8.477 8.656 1 93.75 134 GLY B C 1
ATOM 2409 O O . GLY B 1 134 ? 3.426 -8.844 8.445 1 93.75 134 GLY B O 1
ATOM 2410 N N . VAL B 1 135 ? 5.254 -7.824 7.75 1 94 135 VAL B N 1
ATOM 2411 C CA . VAL B 1 135 ? 4.715 -7.457 6.445 1 94 135 VAL B CA 1
ATOM 2412 C C . VAL B 1 135 ? 4.426 -8.719 5.633 1 94 135 VAL B C 1
ATOM 2414 O O . VAL B 1 135 ? 3.344 -8.859 5.055 1 94 135 VAL B O 1
ATOM 2417 N N . PHE B 1 136 ? 5.344 -9.68 5.637 1 96.5 136 PHE B N 1
ATOM 2418 C CA . PHE B 1 136 ? 5.191 -10.922 4.887 1 96.5 136 PHE B CA 1
ATOM 2419 C C . PHE B 1 136 ? 4.078 -11.781 5.477 1 96.5 136 PHE B C 1
ATOM 2421 O O . PHE B 1 136 ? 3.303 -12.391 4.742 1 96.5 136 PHE B O 1
ATOM 2428 N N . GLU B 1 137 ? 4.023 -11.781 6.773 1 94.88 137 GLU B N 1
ATOM 2429 C CA . GLU B 1 137 ? 2.971 -12.547 7.438 1 94.88 137 GLU B CA 1
ATOM 2430 C C . GLU B 1 137 ? 1.592 -11.969 7.121 1 94.88 137 GLU B C 1
ATOM 2432 O O . GLU B 1 137 ? 0.642 -12.719 6.891 1 94.88 137 GLU B O 1
ATOM 2437 N N . GLU B 1 138 ? 1.492 -10.672 7.148 1 92.56 138 GLU B N 1
ATOM 2438 C CA . GLU B 1 138 ? 0.236 -10.023 6.793 1 92.56 138 GLU B CA 1
ATOM 2439 C C . GLU B 1 138 ? -0.164 -10.344 5.355 1 92.56 138 GLU B C 1
ATOM 2441 O O . GLU B 1 138 ? -1.319 -10.672 5.086 1 92.56 138 GLU B O 1
ATOM 2446 N N . PHE B 1 139 ? 0.781 -10.266 4.473 1 94.62 139 PHE B N 1
ATOM 2447 C CA . PHE B 1 139 ? 0.525 -10.562 3.068 1 94.62 139 PHE B CA 1
ATOM 2448 C C . PHE B 1 139 ? 0.063 -12 2.893 1 94.62 139 PHE B C 1
ATOM 2450 O O . PHE B 1 139 ? -0.95 -12.258 2.238 1 94.62 139 PHE B O 1
ATOM 2457 N N . ALA B 1 140 ? 0.779 -12.891 3.5 1 96.69 140 ALA B N 1
ATOM 2458 C CA . ALA B 1 140 ? 0.406 -14.297 3.438 1 96.69 140 ALA B CA 1
ATOM 2459 C C . ALA B 1 140 ? -1 -14.523 3.986 1 96.69 140 ALA B C 1
ATOM 2461 O O . ALA B 1 140 ? -1.779 -15.289 3.424 1 96.69 140 ALA B O 1
ATOM 2462 N N . GLY B 1 141 ? -1.304 -13.852 5.051 1 94.06 141 GLY B N 1
ATOM 2463 C CA . GLY B 1 141 ? -2.637 -13.93 5.625 1 94.06 141 GLY B CA 1
ATOM 2464 C C . GLY B 1 141 ? -3.725 -13.453 4.68 1 94.06 141 GLY B C 1
ATOM 2465 O O . GLY B 1 141 ? -4.785 -14.07 4.586 1 94.06 141 GLY B O 1
ATOM 2466 N N . GLN B 1 142 ? -3.479 -12.391 3.986 1 92.12 142 GLN B N 1
ATOM 2467 C CA . GLN B 1 142 ? -4.441 -11.875 3.02 1 92.12 142 GLN B CA 1
ATOM 2468 C C . GLN B 1 142 ? -4.688 -12.875 1.897 1 92.12 142 GLN B C 1
ATOM 2470 O O . GLN B 1 142 ? -5.836 -13.148 1.538 1 92.12 142 GLN B O 1
ATOM 2475 N N . ILE B 1 143 ? -3.578 -13.43 1.394 1 95.88 143 ILE B N 1
ATOM 2476 C CA . ILE B 1 143 ? -3.635 -14.375 0.285 1 95.88 143 ILE B CA 1
ATOM 2477 C C . ILE B 1 143 ? -4.383 -15.633 0.719 1 95.88 143 ILE B C 1
ATOM 2479 O O . ILE B 1 143 ? -5.23 -16.141 -0.017 1 95.88 143 ILE B O 1
ATOM 2483 N N . SER B 1 144 ? -4.145 -16.078 1.937 1 96.38 144 SER B N 1
ATOM 2484 C CA . SER B 1 144 ? -4.742 -17.328 2.42 1 96.38 144 SER B CA 1
ATOM 2485 C C . SER B 1 144 ? -6.172 -17.094 2.898 1 96.38 144 SER B C 1
ATOM 2487 O O . SER B 1 144 ? -7.086 -17.828 2.508 1 96.38 144 SER B O 1
ATOM 2489 N N 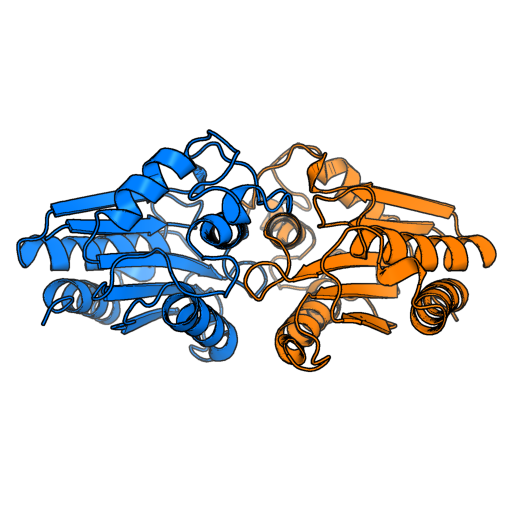. ASN B 1 145 ? -6.391 -16.047 3.662 1 92.25 145 ASN B N 1
ATOM 2490 C CA . ASN B 1 145 ? -7.672 -15.844 4.328 1 92.25 145 ASN B CA 1
ATOM 2491 C C . ASN B 1 145 ? -8.711 -15.25 3.387 1 92.25 145 ASN B C 1
ATOM 2493 O O . ASN B 1 145 ? -9.883 -15.625 3.43 1 92.25 145 ASN B O 1
ATOM 2497 N N . PHE B 1 146 ? -8.289 -14.383 2.551 1 90.75 146 PHE B N 1
ATOM 2498 C CA . PHE B 1 146 ? -9.258 -13.688 1.704 1 90.75 146 PHE B CA 1
ATOM 2499 C C . PHE B 1 146 ? -9.359 -14.367 0.342 1 90.75 146 PHE B C 1
ATOM 2501 O O . PHE B 1 146 ? -10.461 -14.508 -0.203 1 90.75 146 PHE B O 1
ATOM 2508 N N . MET B 1 147 ? -8.25 -14.859 -0.143 1 95.31 147 MET B N 1
ATOM 2509 C CA . MET B 1 147 ? -8.281 -15.391 -1.502 1 95.31 147 MET B CA 1
ATOM 2510 C C . MET B 1 147 ? -8.289 -16.922 -1.487 1 95.31 147 MET B C 1
ATOM 2512 O O . MET B 1 147 ? -8.438 -17.547 -2.533 1 95.31 147 MET B O 1
ATOM 2516 N N . GLY B 1 148 ? -8.047 -17.531 -0.296 1 96.25 148 GLY B N 1
ATOM 2517 C CA . GLY B 1 148 ? -8.195 -18.969 -0.135 1 96.25 148 GLY B CA 1
ATOM 2518 C C . GLY B 1 148 ? -7.055 -19.766 -0.756 1 96.25 148 GLY B C 1
ATOM 2519 O O . GLY B 1 148 ? -7.199 -20.953 -1.025 1 96.25 148 GLY B O 1
ATOM 2520 N N . MET B 1 149 ? -5.965 -19.125 -1.053 1 97.94 149 MET B N 1
ATOM 2521 C CA . MET B 1 149 ? -4.828 -19.828 -1.644 1 97.94 149 MET B CA 1
ATOM 2522 C C . MET B 1 149 ? -3.953 -20.453 -0.562 1 97.94 149 MET B C 1
ATOM 2524 O O . MET B 1 149 ? -3.887 -19.953 0.56 1 97.94 149 MET B O 1
ATOM 2528 N N . GLU B 1 150 ? -3.369 -21.531 -0.882 1 98.38 150 GLU B N 1
ATOM 2529 C CA . GLU B 1 150 ? -2.365 -22.125 -0.005 1 98.38 150 GLU B CA 1
ATOM 2530 C C . GLU B 1 150 ? -0.982 -21.531 -0.272 1 98.38 150 GLU B C 1
ATOM 2532 O O . GLU B 1 150 ? -0.378 -21.812 -1.313 1 98.38 150 GLU B O 1
ATOM 2537 N N . VAL B 1 151 ? -0.467 -20.828 0.622 1 98.44 151 VAL B N 1
ATOM 2538 C CA . VAL B 1 151 ? 0.879 -20.281 0.486 1 98.44 151 VAL B CA 1
ATOM 2539 C C . VAL B 1 151 ? 1.91 -21.375 0.757 1 98.44 151 VAL B C 1
ATOM 2541 O O . VAL B 1 151 ? 2.072 -21.812 1.898 1 98.44 151 VAL B O 1
ATOM 2544 N N . LYS B 1 152 ? 2.627 -21.719 -0.26 1 98.31 152 LYS B N 1
ATOM 2545 C CA . LYS B 1 152 ? 3.562 -22.828 -0.174 1 98.31 152 LYS B CA 1
ATOM 2546 C C . LYS B 1 152 ? 4.922 -22.375 0.344 1 98.31 152 LYS B C 1
ATOM 2548 O O . LYS B 1 152 ? 5.66 -23.156 0.95 1 98.31 152 LYS B O 1
ATOM 2553 N N . ASP B 1 153 ? 5.223 -21.141 0.089 1 97.88 153 ASP B N 1
ATOM 2554 C CA . ASP B 1 153 ? 6.527 -20.609 0.482 1 97.88 153 ASP B CA 1
ATOM 2555 C C . ASP B 1 153 ? 6.543 -19.094 0.455 1 97.88 153 ASP B C 1
ATOM 2557 O O . ASP B 1 153 ? 5.781 -18.469 -0.292 1 97.88 153 ASP B O 1
ATOM 2561 N N . THR B 1 154 ? 7.277 -18.531 1.334 1 98.25 154 THR B N 1
ATOM 2562 C CA . THR B 1 154 ? 7.672 -17.125 1.313 1 98.25 154 THR B CA 1
ATOM 2563 C C . THR B 1 154 ? 9.188 -17 1.214 1 98.25 154 THR B C 1
ATOM 2565 O O . THR B 1 154 ? 9.922 -17.453 2.098 1 98.25 154 THR B O 1
ATOM 2568 N N . ILE B 1 155 ? 9.633 -16.406 0.165 1 98.38 155 ILE B N 1
ATOM 2569 C CA . ILE B 1 155 ? 11.062 -16.297 -0.111 1 98.38 155 ILE B CA 1
ATOM 2570 C C . ILE B 1 155 ? 11.484 -14.828 -0.017 1 98.38 155 ILE B C 1
ATOM 2572 O O . ILE B 1 155 ? 10.945 -13.969 -0.727 1 98.38 155 ILE B O 1
ATOM 2576 N N . VAL B 1 156 ? 12.461 -14.562 0.833 1 98.31 156 VAL B N 1
ATOM 2577 C CA . VAL B 1 156 ? 12.883 -13.188 1.108 1 98.31 156 VAL B CA 1
ATOM 2578 C C . VAL B 1 156 ? 14.352 -13.008 0.706 1 98.31 156 VAL B C 1
ATOM 2580 O O . VAL B 1 156 ? 15.219 -13.742 1.18 1 98.31 156 VAL B O 1
ATOM 2583 N N . GLY B 1 157 ? 14.562 -12.148 -0.274 1 98.25 157 GLY B N 1
ATOM 2584 C CA . GLY B 1 157 ? 15.914 -11.711 -0.578 1 98.25 157 GLY B CA 1
ATOM 2585 C C . GLY B 1 157 ? 16.344 -10.508 0.236 1 98.25 157 GLY B C 1
ATOM 2586 O O . GLY B 1 157 ? 15.664 -9.484 0.256 1 98.25 157 GLY B O 1
ATOM 2587 N N . VAL B 1 158 ? 17.484 -10.555 0.88 1 97.62 158 VAL B N 1
ATOM 2588 C CA . VAL B 1 158 ? 17.859 -9.547 1.864 1 97.62 158 VAL B CA 1
ATOM 2589 C C . VAL B 1 158 ? 19.156 -8.859 1.428 1 97.62 158 VAL B C 1
ATOM 2591 O O . VAL B 1 158 ? 20.047 -9.508 0.886 1 97.62 158 VAL B O 1
ATOM 2594 N N . GLY B 1 159 ? 19.188 -7.492 1.661 1 96.31 159 GLY B N 1
ATOM 2595 C CA . GLY B 1 159 ? 20.438 -6.754 1.531 1 96.31 159 GLY B CA 1
ATOM 2596 C C . GLY B 1 159 ? 20.75 -6.367 0.1 1 96.31 159 GLY B C 1
ATOM 2597 O O . GLY B 1 159 ? 21.906 -6.125 -0.239 1 96.31 159 GLY B O 1
ATOM 2598 N N . TYR B 1 160 ? 19.734 -6.445 -0.749 1 94.5 160 TYR B N 1
ATOM 2599 C CA . TYR B 1 160 ? 19.984 -6.094 -2.145 1 94.5 160 TYR B CA 1
ATOM 2600 C C . TYR B 1 160 ? 19.625 -4.633 -2.406 1 94.5 160 TYR B C 1
ATOM 2602 O O . TYR B 1 160 ? 18.562 -4.16 -1.997 1 94.5 160 TYR B O 1
ATOM 2610 N N . HIS B 1 161 ? 20.5 -3.947 -3.084 1 91.38 161 HIS B N 1
ATOM 2611 C CA . HIS B 1 161 ? 20.266 -2.541 -3.395 1 91.38 161 HIS B CA 1
ATOM 2612 C C . HIS B 1 161 ? 20.281 -2.301 -4.902 1 91.38 161 HIS B C 1
ATOM 2614 O O . HIS B 1 161 ? 19.391 -1.633 -5.434 1 91.38 161 HIS B O 1
ATOM 2620 N N . ALA B 1 162 ? 21.234 -2.902 -5.586 1 92.94 162 ALA B N 1
ATOM 2621 C CA . ALA B 1 162 ? 21.328 -2.738 -7.031 1 92.94 162 ALA B CA 1
ATOM 2622 C C . ALA B 1 162 ? 20.531 -3.816 -7.766 1 92.94 162 ALA B C 1
ATOM 2624 O O . ALA B 1 162 ? 20.438 -4.953 -7.293 1 92.94 162 ALA B O 1
ATOM 2625 N N . PRO B 1 163 ? 19.984 -3.41 -8.914 1 95.44 163 PRO B N 1
ATOM 2626 C CA . PRO B 1 163 ? 19.297 -4.434 -9.703 1 95.44 163 PRO B CA 1
ATOM 2627 C C . PRO B 1 163 ? 20.203 -5.613 -10.047 1 95.44 163 PRO B C 1
ATOM 2629 O O . PRO B 1 163 ? 21.359 -5.418 -10.438 1 95.44 163 PRO B O 1
ATOM 2632 N N . GLY B 1 164 ? 19.672 -6.84 -9.789 1 96.25 164 GLY B N 1
ATOM 2633 C CA . GLY B 1 164 ? 20.344 -8.039 -10.273 1 96.25 164 GLY B CA 1
ATOM 2634 C C . GLY B 1 164 ? 21.312 -8.617 -9.266 1 96.25 164 GLY B C 1
ATOM 2635 O O . GLY B 1 164 ? 21.906 -9.68 -9.5 1 96.25 164 GLY B O 1
ATOM 2636 N N . GLU B 1 165 ? 21.453 -8 -8.117 1 96.88 165 GLU B N 1
ATOM 2637 C CA . GLU B 1 165 ? 22.391 -8.492 -7.109 1 96.88 165 GLU B CA 1
ATOM 2638 C C . GLU B 1 165 ? 22.047 -9.914 -6.684 1 96.88 165 GLU B C 1
ATOM 2640 O O . GLU B 1 165 ? 22.938 -10.695 -6.34 1 96.88 165 GLU B O 1
ATOM 2645 N N . VAL B 1 166 ? 20.859 -10.273 -6.73 1 98.06 166 VAL B N 1
ATOM 2646 C CA . VAL B 1 166 ? 20.375 -11.562 -6.23 1 98.06 166 VAL B CA 1
ATOM 2647 C C . VAL B 1 166 ? 20.938 -12.695 -7.082 1 98.06 166 VAL B C 1
ATOM 2649 O O . VAL B 1 166 ? 21.016 -13.844 -6.637 1 98.06 166 VAL B O 1
ATOM 2652 N N . LYS B 1 167 ? 21.344 -12.469 -8.32 1 97.62 167 LYS B N 1
ATOM 2653 C CA . LYS B 1 167 ? 21.891 -13.492 -9.203 1 97.62 167 LYS B CA 1
ATOM 2654 C C . LYS B 1 167 ? 23.141 -14.141 -8.602 1 97.62 167 LYS B C 1
ATOM 2656 O O . LYS B 1 167 ? 23.438 -15.297 -8.898 1 97.62 167 LYS B O 1
ATOM 2661 N N . GLY B 1 168 ? 23.734 -13.367 -7.734 1 97.12 168 GLY B N 1
ATOM 2662 C CA . GLY B 1 168 ? 24.922 -13.891 -7.07 1 97.12 168 GLY B CA 1
ATOM 2663 C C . GLY B 1 168 ? 24.594 -14.773 -5.879 1 97.12 168 GLY B C 1
ATOM 2664 O O . GLY B 1 168 ? 25.469 -15.492 -5.371 1 97.12 168 GLY B O 1
ATOM 2665 N N . ASP B 1 169 ? 23.438 -14.727 -5.367 1 97.88 169 ASP B N 1
ATOM 2666 C CA . ASP B 1 169 ? 22.969 -15.57 -4.27 1 97.88 169 ASP B CA 1
ATOM 2667 C C . ASP B 1 169 ? 22.453 -16.906 -4.789 1 97.88 169 ASP B C 1
ATOM 2669 O O . ASP B 1 169 ? 21.234 -17.109 -4.867 1 97.88 169 ASP B O 1
ATOM 2673 N N . VAL B 1 170 ? 23.359 -17.812 -5.066 1 98.12 170 VAL B N 1
ATOM 2674 C CA . VAL B 1 170 ? 23.062 -19.094 -5.723 1 98.12 170 VAL B CA 1
ATOM 2675 C C . VAL B 1 170 ? 22.062 -19.891 -4.883 1 98.12 170 VAL B C 1
ATOM 2677 O O . VAL B 1 170 ? 21.141 -20.5 -5.422 1 98.12 170 VAL B O 1
ATOM 2680 N N . GLU B 1 171 ? 22.266 -19.844 -3.643 1 98.31 171 GLU B N 1
ATOM 2681 C CA . GLU B 1 171 ? 21.375 -20.578 -2.754 1 98.31 171 GLU B CA 1
ATOM 2682 C C . GLU B 1 171 ? 19.938 -20.062 -2.85 1 98.31 171 GLU B C 1
ATOM 2684 O O . GLU B 1 171 ? 19 -20.859 -2.949 1 98.31 171 GLU B O 1
ATOM 2689 N N . LEU B 1 172 ? 19.75 -18.781 -2.789 1 98.62 172 LEU B N 1
ATOM 2690 C CA . LEU B 1 172 ? 18.422 -18.188 -2.869 1 98.62 172 LEU B CA 1
ATOM 2691 C C . LEU B 1 172 ? 17.797 -18.438 -4.242 1 98.62 172 LEU B C 1
ATOM 2693 O O . LEU B 1 172 ? 16.609 -18.719 -4.348 1 98.62 172 LEU B O 1
ATOM 2697 N N . MET B 1 173 ? 18.641 -18.328 -5.266 1 98.56 173 MET B N 1
ATOM 2698 C CA . MET B 1 173 ? 18.172 -18.625 -6.621 1 98.56 173 MET B CA 1
ATOM 2699 C C . MET B 1 173 ? 17.672 -20.047 -6.727 1 98.56 173 MET B C 1
ATOM 2701 O O . MET B 1 173 ? 16.594 -20.281 -7.277 1 98.56 173 MET B O 1
ATOM 2705 N N . GLU B 1 174 ? 18.375 -20.922 -6.168 1 98.69 174 GLU B N 1
ATOM 2706 C CA . GLU B 1 174 ? 17.984 -22.328 -6.203 1 98.69 174 GLU B CA 1
ATOM 2707 C C . GLU B 1 174 ? 16.734 -22.578 -5.379 1 98.69 174 GLU B C 1
ATOM 2709 O O . GLU B 1 174 ? 15.867 -23.359 -5.773 1 98.69 174 GLU B O 1
ATOM 2714 N N . LYS B 1 175 ? 16.656 -21.969 -4.258 1 98.75 175 LYS B N 1
ATOM 2715 C CA . LYS B 1 175 ? 15.469 -22.078 -3.424 1 98.75 175 LYS B CA 1
ATOM 2716 C C . LYS B 1 175 ? 14.219 -21.641 -4.184 1 98.75 175 LYS B C 1
ATOM 2718 O O . LYS B 1 175 ? 13.188 -22.312 -4.129 1 98.75 175 LYS B O 1
ATOM 2723 N N . ALA B 1 176 ? 14.312 -20.562 -4.887 1 98.88 176 ALA B N 1
ATOM 2724 C CA . ALA B 1 176 ? 13.188 -20.062 -5.664 1 98.88 176 ALA B CA 1
ATOM 2725 C C . ALA B 1 176 ? 12.789 -21.047 -6.766 1 98.88 176 ALA B C 1
ATOM 2727 O O . ALA B 1 176 ? 11.609 -21.359 -6.926 1 98.88 176 ALA B O 1
ATOM 2728 N N . LYS B 1 177 ? 13.773 -21.484 -7.453 1 98.81 177 LYS B N 1
ATOM 2729 C CA . LYS B 1 177 ? 13.492 -22.453 -8.516 1 98.81 177 LYS B CA 1
ATOM 2730 C C . LYS B 1 177 ? 12.844 -23.703 -7.957 1 98.81 177 LYS B C 1
ATOM 2732 O O . LYS B 1 177 ? 11.883 -24.219 -8.539 1 98.81 177 LYS B O 1
ATOM 2737 N N . THR B 1 178 ? 13.344 -24.188 -6.859 1 98.81 178 THR B N 1
ATOM 2738 C CA . THR B 1 178 ? 12.82 -25.391 -6.215 1 98.81 178 THR B CA 1
ATOM 2739 C C . THR B 1 178 ? 11.375 -25.172 -5.77 1 98.81 178 THR B C 1
ATOM 2741 O O . THR B 1 178 ? 10.547 -26.078 -5.855 1 98.81 178 THR B O 1
ATOM 2744 N N . ALA B 1 179 ? 11.062 -23.969 -5.281 1 98.81 179 ALA B N 1
ATOM 2745 C CA . ALA B 1 179 ? 9.688 -23.656 -4.91 1 98.81 179 ALA B CA 1
ATOM 2746 C C . ALA B 1 179 ? 8.75 -23.812 -6.102 1 98.81 179 ALA B C 1
ATOM 2748 O O . ALA B 1 179 ? 7.637 -24.328 -5.957 1 98.81 179 ALA B O 1
ATOM 2749 N N . GLY B 1 180 ? 9.195 -23.375 -7.262 1 98.81 180 GLY B N 1
ATOM 2750 C CA . GLY B 1 180 ? 8.414 -23.562 -8.477 1 98.81 180 GLY B CA 1
ATOM 2751 C C . GLY B 1 180 ? 8.258 -25.016 -8.867 1 98.81 180 GLY B C 1
ATOM 2752 O O . GLY B 1 180 ? 7.156 -25.453 -9.211 1 98.81 180 GLY B O 1
ATOM 2753 N N . LEU B 1 181 ? 9.391 -25.75 -8.766 1 98.62 181 LEU B N 1
ATOM 2754 C CA . LEU B 1 181 ? 9.414 -27.156 -9.117 1 98.62 181 LEU B CA 1
ATOM 2755 C C . LEU B 1 181 ? 8.445 -27.953 -8.25 1 98.62 181 LEU B C 1
ATOM 2757 O O . LEU B 1 181 ? 7.805 -28.891 -8.727 1 98.62 181 LEU B O 1
ATOM 2761 N N . ASN B 1 182 ? 8.297 -27.516 -7.031 1 98.25 182 ASN B N 1
ATOM 2762 C CA . ASN B 1 182 ? 7.527 -28.281 -6.055 1 98.25 182 ASN B CA 1
ATOM 2763 C C . ASN B 1 182 ? 6.184 -27.625 -5.762 1 98.25 182 ASN B C 1
ATOM 2765 O O . ASN B 1 182 ? 5.527 -27.953 -4.773 1 98.25 182 ASN B O 1
ATOM 2769 N N . LEU B 1 183 ? 5.742 -26.719 -6.555 1 98.56 183 LEU B N 1
ATOM 2770 C CA . LEU B 1 183 ? 4.59 -25.875 -6.258 1 98.56 183 LEU B CA 1
ATOM 2771 C C . LEU B 1 183 ? 3.33 -26.703 -6.09 1 98.56 183 LEU B C 1
ATOM 2773 O O . LEU B 1 183 ? 2.479 -26.406 -5.254 1 98.56 183 LEU B O 1
ATOM 2777 N N . PHE B 1 184 ? 3.164 -27.781 -6.789 1 97.38 184 PHE B N 1
ATOM 2778 C CA . PHE B 1 184 ? 1.938 -28.562 -6.758 1 97.38 184 PHE B CA 1
ATOM 2779 C C . PHE B 1 184 ? 2.18 -29.922 -6.102 1 97.38 184 PHE B C 1
ATOM 2781 O O . PHE B 1 184 ? 1.337 -30.812 -6.18 1 97.38 184 PHE B O 1
ATOM 2788 N N . LYS B 1 185 ? 3.324 -30.094 -5.645 1 92.38 185 LYS B N 1
ATOM 2789 C CA . LYS B 1 185 ? 3.604 -31.328 -4.91 1 92.38 185 LYS B CA 1
ATOM 2790 C C . LYS B 1 185 ? 3.105 -31.219 -3.469 1 92.38 185 LYS B C 1
ATOM 2792 O O . LYS B 1 185 ? 3.023 -30.125 -2.906 1 92.38 185 LYS B O 1
#

Sequence (370 aa):
MKVIGIVGSPRKNGNTNILVQQVLEGAAEAGAETRNFFLNEMDYKGCQGCNYCKANDKCKLEDDLAELFDELLAADGVVFGSPIYFGQFTGQMRLFLDRCYSLINADFSSRVPAGKKAVIIGTQGAPDAAAFKGVFEEFAGQISNFMGMEVKDTIVGVGYHAPGEVKGDVELMEKAKTAGLNLFKMKVIGIVGSPRKNGNTNILVQQVLEGAAEAGAETRNFFLNEMDYKGCQGCNYCKANDKCKLEDDLAELFDELLAADGVVFGSPIYFGQFTGQMRLFLDRCYSLINADFSSRVPAGKKAVIIGTQGAPDAAAFKGVFEEFAGQISNFMGMEVKDTIVGVGYHAPGEVKGDVELMEKAKTAGLNLFK

Organism: Methanosarcina acetivorans (strain ATCC 35395 / DSM 2834 / JCM 12185 / C2A) (NCBI:txid188937)

Secondary structure (DSSP, 8-state):
-EEEEEE--S-TTSHHHHHHHHHHHHHHHTT-EEEEEEGGGS--PPP----HHHHSSS-S--SHHHHHHHHHHH-SEEEEEEEEETTEE-HHHHHHHHHGGGGB-TTS-B-SPTT-EEEEEEEESSS-TTTTHHHHHHHHHIIIIIT--EEEEEEEEES--STTGGGG-HHHHHHHHHHHHTTT-/-EEEEEE--S-TTSHHHHHHHHHHHHHHHTT-EEEEEEGGGS--PPP----HHHHSSS-S--SHHHHHHHHHHH-SEEEEEEEEETTEE-HHHHHHHHHGGGGB-TTS-B-SPTT-EEEEEEEESSS-TTTTHHHHHHHHHIIIIIT--EEEEEEEEES--STTGGGG-HHHHHHHHHHHHTTT-

InterPro domains:
  IPR005025 NADPH-dependent FMN reductase-like domain [PF03358] (1-126)
  IPR029039 Flavoprotein-like superfamily [G3DSA:3.40.50.360] (1-181)
  IPR029039 Flavoprotein-like superfamily [SSF52218] (1-183)
  IPR051796 Iron-sulfur flavoprotein SsuE-like [PTHR43278] (1-184)

Nearest PDB structures (foldseek):
  5mji-assembly1_A  TM=7.451E-01  e=1.120E-09  Streptomyces davaonensis JCM 4913
  2oys-assembly1_A  TM=7.949E-01  e=1.806E-08  Streptococcus pneumoniae TIGR4
  3lcm-assembly1_B  TM=6.999E-01  e=3.564E-08  Streptococcus mutans UA159
  3k1y-assembly1_A  TM=6.819E-01  e=6.612E-08  Corynebacterium diphtheriae
  2hpv-assembly2_D  TM=6.446E-01  e=1.247E-08  Enterococcus faecalis

Radius of gyration: 20.5 Å; Cα contacts (8 Å, |Δi|>4): 838; chains: 2; bounding box: 48×61×40 Å

Solvent-accessible surface area (backbone atoms only — not comparable to full-atom values): 18850 Å² total; per-residue (Å²): 97,33,33,36,36,42,29,22,45,55,42,81,69,16,44,37,44,52,46,47,48,29,19,46,49,19,24,37,73,62,62,27,49,68,52,78,42,52,47,65,80,49,60,69,76,54,56,58,85,74,61,51,19,56,82,34,91,41,57,82,71,86,44,54,56,52,60,50,49,53,50,57,58,69,30,44,29,39,33,43,19,24,32,50,38,86,83,33,63,22,18,48,39,38,18,52,52,32,46,47,55,27,43,25,43,78,88,54,47,49,66,42,62,76,81,23,29,28,35,41,38,34,26,27,55,56,67,54,78,66,77,54,45,67,56,54,52,51,51,51,45,47,45,31,68,41,41,47,28,46,72,77,46,76,48,75,47,56,48,47,83,58,68,44,52,51,75,73,39,57,66,61,48,48,51,30,19,48,50,19,48,46,56,86,107,98,34,34,35,35,42,28,23,46,55,43,81,69,16,44,37,45,53,45,49,47,29,20,44,49,18,23,36,74,64,62,28,48,67,50,78,43,54,48,67,81,50,60,69,76,52,55,57,84,75,60,52,18,56,84,32,92,39,58,81,69,86,43,54,55,51,59,51,50,55,50,58,59,68,30,43,28,41,35,42,19,24,31,50,39,85,83,33,64,23,19,50,38,38,19,52,52,34,46,48,55,28,43,25,43,80,87,55,46,50,66,42,62,77,82,22,29,28,35,40,37,35,27,30,55,56,67,54,79,66,78,50,45,67,56,54,51,51,50,50,44,47,43,33,67,43,42,49,28,46,73,76,46,76,48,76,46,56,48,46,82,57,71,44,52,51,75,73,39,57,67,60,47,47,50,29,18,48,50,20,48,44,54,85,106

pLDDT: mean 97.03, std 2.15, range [87.31, 98.94]

Foldseek 3Di:
DEEEEEAADPDCQFPQVLLSVLLQLLLVVLPYHYYYDYLNPWDDFADPPPCPLQVPLADPDDTPVVVVVVSQLVGQEYEYTAEDDPLAGDPSSVSSLRRCVSQAYPVLAGVRDANHEYEYEYEYLAQDQCSNVVRQVVVCCCCCRRHVHHYPYYQYHYNDDDGPPCVVVVVSSVVSSVCNNVRND/DEEEEEAQDPDCQFPQVLLSVLLQLLLVVLPYHYYYDYLNPWDDFADPPPCPLQVPLADPDDTPVVVVVVRQLVGQEYEYTAEDDPLAGDPSSVSSLRRCVSQAYPVLHGVRDANHEYEYEYEYLAQDQCSNVVRQVVVCCCCCRRHVHHYPYYQYHYNDDDGPPCVVVVVSSVVSSVCNNVRND